Protein AF-A0A7S4W3T5-F1 (afdb_monomer)

Radius of gyration: 19.32 Å; Cα contacts (8 Å, |Δi|>4): 658; chains: 1; bounding box: 46×50×48 Å

Nearest PDB structures (foldseek):
  7nmz-assembly1_BA  TM=2.775E-01  e=8.897E-01  Homo sapiens
  7d8p-assembly1_A  TM=2.361E-01  e=5.523E-01  Homo sapiens
  7mfd-assembly1_D  TM=2.906E-01  e=1.433E+00  Homo sapiens
  2v7d-assembly1_B  TM=2.951E-01  e=2.309E+00  Bos taurus
  6fn9-assembly1_B  TM=1.969E-01  e=1.160E+00  Homo sapiens

Secondary structure (DSSP, 8-state):
----SSSSPPPPTTTS-B-TTSS-B--HHHHHHHHHHHHHHHHHHHHTT-HHHHHHHHHHHHHHHHHHHHHHSS-SSSSGGG---B-TTSTTSBSS-----S---SS--SSSSS--EEHHHHHHHHHHHHHTT-HHHHHHHHHHHHHHHEE--TTSSSTT-EE-SEE-TTSPPPGGGSS----HHHHHHHHHHHHHHHT--TTSPP-HHHHHHHHHHTTT--PPP---HHHHHHHHHHHTTBTT-TTHHHHHHHHHHHT-GGGGGSHHHHHHHHHHHHHH-TTTTS-HHHHHHHHHHHHHHHHHHHHHT---TTHHHHHHHHHHHHH-SGGGSPPTTSPPBPPP-

pLDDT: mean 93.42, std 8.45, range [41.22, 98.88]

Solvent-accessible surface area (backbone atoms only — not comparable to full-atom values): 17693 Å² total; per-residue (Å²): 132,92,80,70,93,69,56,61,79,63,51,58,82,90,78,20,17,64,18,60,81,73,70,47,19,50,40,38,58,48,49,19,49,45,31,31,41,25,43,28,51,16,56,51,27,45,77,72,69,38,52,75,60,14,49,55,26,46,51,25,28,53,47,42,50,55,47,44,39,64,35,32,16,39,47,39,48,96,47,75,46,36,37,52,36,77,30,83,76,16,85,51,41,19,42,36,46,36,38,28,45,66,49,64,32,61,69,25,64,98,64,85,78,40,20,17,26,40,42,87,32,49,44,49,34,36,43,24,25,46,66,67,72,36,32,62,52,29,43,28,33,46,67,48,30,43,76,58,36,44,31,34,35,93,75,65,56,9,42,72,1,17,40,28,62,51,26,7,40,46,50,44,54,25,82,92,40,73,64,32,44,60,50,69,65,31,53,48,46,39,51,42,49,45,44,33,52,76,64,56,52,93,90,43,81,82,52,64,67,61,47,48,26,39,49,41,22,35,50,67,60,75,86,81,83,56,60,50,20,34,58,35,6,49,50,39,46,54,35,76,39,33,60,88,32,93,47,50,72,62,46,39,74,42,35,70,65,20,68,34,81,80,36,64,83,52,45,40,30,35,28,30,18,46,34,7,35,46,45,55,26,61,76,63,44,44,56,51,69,62,51,53,52,50,50,55,55,48,54,53,48,53,53,49,46,61,71,68,66,59,87,55,88,60,51,66,45,32,54,43,35,47,52,37,41,75,49,47,33,48,58,74,34,85,53,94,86,49,64,73,41,78,80,44,111

Foldseek 3Di:
DPPDDQPDDADDPQAFAAFQVSHHAAFLQLLLLLLLLLLLQLVVCVVVVNNVSSVVSLSNSVSSVVVQLRGFVAQRDPDLQRDFDADCLAPSRGAAGKRGHRATGNWDDPDPRHIFHFLVSLLSNLLSCLSSVVLLNSLSNCVRLVVLQKDLPPVNLLAQIDGQRTGHRHSHRHPVVPGHAHAVSLLSSLQSLQSSQLSDDPPGDHCVSVNRSSLNRLAVPQYDADLQLLRLLVLLLSLLQAPPSRCLVVSLVNLCSNCDLVCLVPQLSNLSNLLSCLQCHCPSRDHVVSSVVSLVVLVVSLVVCVVVPDPDRCNSSNVSSSSSSVSPPRSSHDDPSRHRDYRHD

Organism: NCBI:txid49249

Structure (mmCIF, N/CA/C/O backbone):
data_AF-A0A7S4W3T5-F1
#
_entry.id   AF-A0A7S4W3T5-F1
#
loop_
_atom_site.group_PDB
_atom_site.id
_atom_site.type_symbol
_atom_site.label_atom_id
_atom_site.label_alt_id
_atom_site.label_comp_id
_atom_site.label_asym_id
_atom_site.label_entity_id
_atom_site.label_seq_id
_atom_site.pdbx_PDB_ins_code
_atom_site.Cartn_x
_atom_site.Cartn_y
_atom_site.Cartn_z
_atom_site.occupancy
_atom_site.B_iso_or_equiv
_atom_site.auth_seq_id
_atom_site.auth_comp_id
_atom_site.auth_asym_id
_atom_site.auth_atom_id
_atom_site.pdbx_PDB_model_num
ATOM 1 N N . LYS A 1 1 ? -8.528 17.323 16.650 1.00 41.22 1 LYS A N 1
ATOM 2 C CA . LYS A 1 1 ? -9.088 18.470 15.896 1.00 41.22 1 LYS A CA 1
ATOM 3 C C . LYS A 1 1 ? -8.232 18.660 14.654 1.00 41.22 1 LYS A C 1
ATOM 5 O O . LYS A 1 1 ? -7.019 18.614 14.796 1.00 41.22 1 LYS A O 1
ATOM 10 N N . VAL A 1 2 ? -8.845 18.782 13.475 1.00 51.72 2 VAL A N 1
ATOM 11 C CA . VAL A 1 2 ? -8.144 19.125 12.228 1.00 51.72 2 VAL A CA 1
ATOM 12 C C . VAL A 1 2 ? -7.973 20.640 12.232 1.00 51.72 2 VAL A C 1
ATOM 14 O O . VAL A 1 2 ? -8.933 21.366 11.991 1.00 51.72 2 VAL A O 1
ATOM 17 N N . GLU A 1 3 ? -6.797 21.120 12.615 1.00 49.62 3 GLU A N 1
ATOM 18 C CA . GLU A 1 3 ? -6.461 22.542 12.514 1.00 49.62 3 GLU A CA 1
ATOM 19 C C . GLU A 1 3 ? -5.820 22.734 11.131 1.00 49.62 3 GLU A C 1
ATOM 21 O O . GLU A 1 3 ? -4.672 22.361 10.911 1.00 49.62 3 GLU A O 1
ATOM 26 N N . SER A 1 4 ? -6.635 23.151 10.154 1.00 57.41 4 SER A N 1
ATOM 27 C CA . SER A 1 4 ? -6.251 23.326 8.744 1.00 57.41 4 SER A CA 1
ATOM 28 C C . SER A 1 4 ? -5.217 24.462 8.565 1.00 57.41 4 SER A C 1
ATOM 30 O O . SER A 1 4 ? -4.959 25.224 9.492 1.00 57.41 4 SER A O 1
ATOM 32 N N . VAL A 1 5 ? -4.535 24.598 7.420 1.00 51.22 5 VAL A N 1
ATOM 33 C CA . VAL A 1 5 ? -5.191 25.058 6.178 1.00 51.22 5 VAL A CA 1
ATOM 34 C C . VAL A 1 5 ? -5.116 24.140 4.953 1.00 51.22 5 VAL A C 1
ATOM 36 O O . VAL A 1 5 ? -6.005 24.268 4.129 1.00 51.22 5 VAL A O 1
ATOM 39 N N . ASP A 1 6 ? -4.222 23.148 4.875 1.00 54.25 6 ASP A N 1
ATOM 40 C CA . ASP A 1 6 ? -4.153 22.213 3.723 1.00 54.25 6 ASP A CA 1
ATOM 41 C C . ASP A 1 6 ? -3.846 20.767 4.158 1.00 54.25 6 ASP A C 1
ATOM 43 O O . ASP A 1 6 ? -2.927 20.123 3.663 1.00 54.25 6 ASP A O 1
ATOM 47 N N . PHE A 1 7 ? -4.587 20.247 5.140 1.00 65.56 7 PHE A N 1
ATOM 48 C CA . PHE A 1 7 ? -4.423 18.865 5.607 1.00 65.56 7 PHE A CA 1
ATOM 49 C C . PHE A 1 7 ? -4.546 17.895 4.419 1.00 65.56 7 PHE A C 1
ATOM 51 O O . PHE A 1 7 ? -5.569 17.947 3.726 1.00 65.56 7 PHE A O 1
ATOM 58 N N . PRO A 1 8 ? -3.551 17.030 4.139 1.00 85.62 8 PRO A N 1
ATOM 59 C CA . PRO A 1 8 ? -2.469 16.477 4.981 1.00 85.62 8 PRO A CA 1
ATOM 60 C C . PRO A 1 8 ? -1.121 17.232 5.007 1.00 85.62 8 PRO A C 1
ATOM 62 O O . PRO A 1 8 ? -0.729 17.899 4.056 1.00 85.62 8 PRO A O 1
ATOM 65 N N . LEU A 1 9 ? -0.355 17.038 6.090 1.00 86.56 9 LEU A N 1
ATOM 66 C CA . LEU A 1 9 ? 0.936 17.701 6.337 1.00 86.56 9 LEU A CA 1
ATOM 67 C C . LEU A 1 9 ? 2.157 16.895 5.839 1.00 86.56 9 LEU A C 1
ATOM 69 O O . LEU A 1 9 ? 2.085 15.667 5.764 1.00 86.56 9 LEU A O 1
ATOM 73 N N . PRO A 1 10 ? 3.301 17.560 5.570 1.00 85.12 10 PRO A N 1
ATOM 74 C CA . PRO A 1 10 ? 4.571 16.880 5.313 1.00 85.12 10 PRO A CA 1
ATOM 75 C C . PRO A 1 10 ? 5.039 16.028 6.499 1.00 85.12 10 PRO A C 1
ATOM 77 O O . PRO A 1 10 ? 4.843 16.399 7.659 1.00 85.12 10 PRO A O 1
ATOM 80 N N . MET A 1 11 ? 5.737 14.930 6.208 1.00 88.62 11 MET A N 1
ATOM 81 C CA . MET A 1 11 ? 6.407 14.122 7.230 1.00 88.62 11 MET A CA 1
ATOM 82 C C . MET A 1 11 ? 7.614 14.847 7.857 1.00 88.62 11 MET A C 1
ATOM 84 O O . MET A 1 11 ? 8.212 15.721 7.215 1.00 88.62 11 MET A O 1
ATOM 88 N N . PRO A 1 12 ? 8.035 14.450 9.075 1.00 87.50 12 PRO A N 1
ATOM 89 C CA . PRO A 1 12 ? 9.287 14.904 9.675 1.00 87.50 12 PRO A CA 1
ATOM 90 C C . PRO A 1 12 ? 10.514 14.665 8.782 1.00 87.50 12 PRO A C 1
ATOM 92 O O . PRO A 1 12 ? 10.552 13.765 7.939 1.00 87.50 12 PRO A O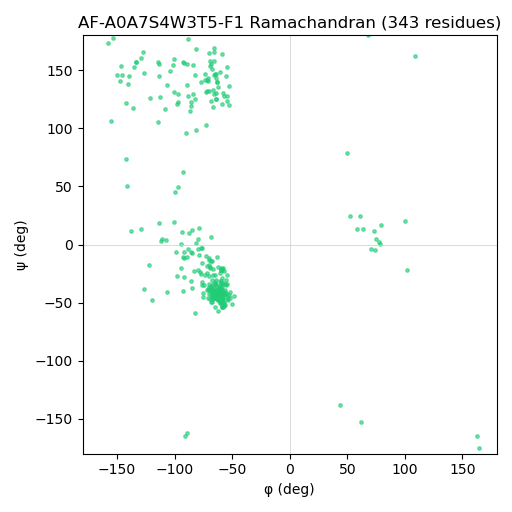 1
ATOM 95 N N . SER A 1 13 ? 11.545 15.494 8.961 1.00 84.44 13 SER A N 1
ATOM 96 C CA . SER A 1 13 ? 12.709 15.525 8.067 1.00 84.44 13 SER A CA 1
ATOM 97 C C . SER A 1 13 ? 13.653 14.332 8.167 1.00 84.44 13 SER A C 1
ATOM 99 O O . SER A 1 13 ? 14.433 14.101 7.239 1.00 84.44 13 SER A O 1
ATOM 101 N N . ASP A 1 14 ? 13.570 13.590 9.258 1.00 84.94 14 ASP A N 1
ATOM 102 C CA . ASP A 1 14 ? 14.319 12.375 9.547 1.00 84.94 14 ASP A CA 1
ATOM 103 C C . ASP A 1 14 ? 13.590 11.092 9.120 1.00 84.94 14 ASP A C 1
ATOM 105 O O . ASP A 1 14 ? 14.226 10.044 9.051 1.00 84.94 14 ASP A O 1
ATOM 109 N N . GLU A 1 15 ? 12.308 11.159 8.750 1.00 86.88 15 GLU A N 1
ATOM 110 C CA . GLU A 1 15 ? 11.523 9.966 8.399 1.00 86.88 15 GLU A CA 1
ATOM 111 C C . GLU A 1 15 ? 11.415 9.699 6.892 1.00 86.88 15 GLU A C 1
ATOM 113 O O . GLU A 1 15 ? 11.267 8.552 6.468 1.00 86.88 15 GLU A O 1
ATOM 118 N N . ALA A 1 16 ? 11.502 10.741 6.061 1.00 92.56 16 ALA A N 1
ATOM 119 C CA . ALA A 1 16 ? 11.377 10.612 4.612 1.00 92.56 16 ALA A CA 1
ATOM 120 C C . ALA A 1 16 ? 12.252 11.615 3.851 1.00 92.56 16 ALA A C 1
ATOM 122 O O . ALA A 1 16 ? 12.587 12.701 4.334 1.00 92.56 16 ALA A O 1
ATOM 123 N N . GLY A 1 17 ? 12.622 11.242 2.626 1.00 91.25 17 GLY A N 1
ATOM 124 C CA . GLY A 1 17 ? 13.372 12.089 1.705 1.00 91.25 17 GLY A CA 1
ATOM 125 C C . GLY A 1 17 ? 12.560 13.286 1.212 1.00 91.25 17 GLY A C 1
ATOM 126 O O . GLY A 1 17 ? 11.330 13.252 1.179 1.00 91.25 17 GLY A O 1
ATOM 127 N N . LEU A 1 18 ? 13.267 14.345 0.808 1.00 93.00 18 LEU A N 1
ATOM 128 C CA . LEU A 1 18 ? 12.652 15.508 0.169 1.00 93.00 18 LEU A CA 1
ATOM 129 C C . LEU A 1 18 ? 12.050 15.147 -1.191 1.00 93.00 18 LEU A C 1
ATOM 131 O O . LEU A 1 18 ? 12.589 14.323 -1.936 1.00 93.00 18 LEU A O 1
ATOM 135 N N . CYS A 1 19 ? 10.951 15.817 -1.508 1.00 93.44 19 CYS A N 1
ATOM 136 C CA . CYS A 1 19 ? 10.335 15.829 -2.827 1.00 93.44 19 CYS A CA 1
ATOM 137 C C . CYS A 1 19 ? 10.934 16.952 -3.687 1.00 93.44 19 CYS A C 1
ATOM 139 O O . CYS A 1 19 ? 11.763 17.734 -3.219 1.00 93.44 19 CYS A O 1
ATOM 141 N N . ALA A 1 20 ? 10.512 17.038 -4.952 1.00 92.31 20 ALA A N 1
ATOM 142 C CA . ALA A 1 20 ? 11.068 17.986 -5.922 1.00 92.31 20 ALA A CA 1
ATOM 143 C C . ALA A 1 20 ? 10.908 19.467 -5.535 1.00 92.31 20 ALA A C 1
ATOM 145 O O . ALA A 1 20 ? 11.695 20.307 -5.968 1.00 92.31 20 ALA A O 1
ATOM 146 N N . ASP A 1 21 ? 9.918 19.789 -4.703 1.00 90.31 21 ASP A N 1
ATOM 147 C CA . ASP A 1 21 ? 9.682 21.138 -4.187 1.00 90.31 21 ASP A CA 1
ATOM 148 C C . ASP A 1 21 ? 10.603 21.529 -3.016 1.00 90.31 21 ASP A C 1
ATOM 150 O O . ASP A 1 21 ? 10.550 22.665 -2.558 1.00 90.31 21 ASP A O 1
ATOM 154 N N . ASN A 1 22 ? 11.458 20.617 -2.534 1.00 90.06 22 ASN A N 1
ATOM 155 C CA . ASN A 1 22 ? 12.316 20.777 -1.352 1.00 90.06 22 ASN A CA 1
ATOM 156 C C . ASN A 1 22 ? 11.574 21.072 -0.034 1.00 90.06 22 ASN A C 1
ATOM 158 O O . ASN A 1 22 ? 12.214 21.409 0.965 1.00 90.06 22 ASN A O 1
ATOM 162 N N . HIS A 1 23 ? 10.253 20.894 0.001 1.00 89.69 23 HIS A N 1
ATOM 163 C CA . HIS A 1 23 ? 9.422 21.123 1.180 1.00 89.69 23 HIS A CA 1
ATOM 164 C C . HIS A 1 23 ? 8.697 19.851 1.613 1.00 89.69 23 HIS A C 1
ATOM 166 O O . HIS A 1 23 ? 8.741 19.486 2.790 1.00 89.69 23 HIS A O 1
ATOM 172 N N . GLN A 1 24 ? 8.062 19.153 0.674 1.00 92.94 24 GLN A N 1
ATOM 173 C CA . GLN A 1 24 ? 7.301 17.946 0.957 1.00 92.94 24 GLN A CA 1
ATOM 174 C C . GLN A 1 24 ? 8.218 16.762 1.256 1.00 92.94 24 GLN A C 1
ATOM 176 O O . GLN A 1 24 ? 9.310 16.607 0.698 1.00 92.94 24 GLN A O 1
ATOM 181 N N . ARG A 1 25 ? 7.737 15.892 2.143 1.00 94.44 25 ARG A N 1
ATOM 182 C CA . ARG A 1 25 ? 8.368 14.631 2.542 1.00 94.44 25 ARG A CA 1
ATOM 183 C C . ARG A 1 25 ? 7.274 13.617 2.738 1.00 94.44 25 ARG A C 1
ATOM 185 O O . ARG A 1 25 ? 6.351 13.878 3.507 1.00 94.44 25 ARG A O 1
ATOM 192 N N . ARG A 1 26 ? 7.355 12.519 2.000 1.00 96.12 26 ARG A N 1
ATOM 193 C CA . ARG A 1 26 ? 6.269 11.553 1.852 1.00 96.12 26 ARG A CA 1
ATOM 194 C C . ARG A 1 26 ? 6.827 10.147 1.886 1.00 96.12 26 ARG A C 1
ATOM 196 O O . ARG A 1 26 ? 7.931 9.916 1.392 1.00 96.12 26 ARG A O 1
ATOM 203 N N . TYR A 1 27 ? 6.058 9.234 2.457 1.00 96.88 27 TYR A N 1
ATOM 204 C CA . TYR A 1 27 ? 6.415 7.832 2.568 1.00 96.88 27 TYR A CA 1
ATOM 205 C C . TYR A 1 27 ? 5.194 7.000 2.209 1.00 96.88 27 TYR A C 1
ATOM 207 O O . TYR A 1 27 ? 4.155 7.075 2.865 1.00 96.88 27 TYR A O 1
ATOM 215 N N . LEU A 1 28 ? 5.311 6.213 1.139 1.00 98.19 28 LEU A N 1
ATOM 216 C CA . LEU A 1 28 ? 4.139 5.654 0.460 1.00 98.19 28 LEU A CA 1
ATOM 217 C C . LEU A 1 28 ? 3.277 4.775 1.384 1.00 98.19 28 LEU A C 1
ATOM 219 O O . LEU A 1 28 ? 2.057 4.767 1.262 1.00 98.19 28 LEU A O 1
ATOM 223 N N . TRP A 1 29 ? 3.892 4.097 2.358 1.00 97.62 29 TRP A N 1
ATOM 224 C CA . TRP A 1 29 ? 3.174 3.293 3.349 1.00 97.62 29 TRP A CA 1
ATOM 225 C C . TRP A 1 29 ? 2.275 4.139 4.247 1.00 97.62 29 TRP A C 1
ATOM 227 O O . TRP A 1 29 ? 1.085 3.860 4.372 1.00 97.62 29 TRP A O 1
ATOM 237 N N . THR A 1 30 ? 2.834 5.176 4.879 1.00 97.19 30 THR A N 1
ATOM 238 C CA . THR A 1 30 ? 2.059 6.050 5.770 1.00 97.19 30 THR A CA 1
ATOM 239 C C . THR A 1 30 ? 0.977 6.780 5.000 1.00 97.19 30 THR A C 1
ATOM 241 O O . THR A 1 30 ? -0.112 6.985 5.520 1.00 97.19 30 THR A O 1
ATOM 244 N N . ASP A 1 31 ? 1.252 7.119 3.745 1.00 98.31 31 ASP A N 1
ATOM 245 C CA . ASP A 1 31 ? 0.287 7.779 2.882 1.00 98.31 31 ASP A CA 1
ATOM 246 C C . ASP A 1 31 ? -0.863 6.857 2.466 1.00 98.31 31 ASP A C 1
ATOM 248 O O . ASP A 1 31 ? -2.017 7.276 2.528 1.00 98.31 31 ASP A O 1
ATOM 252 N N . ALA A 1 32 ? -0.590 5.598 2.109 1.00 98.69 32 ALA A N 1
ATOM 253 C CA . ALA A 1 32 ? -1.630 4.624 1.778 1.00 98.69 32 ALA A CA 1
ATOM 254 C C . ALA A 1 32 ? -2.593 4.405 2.953 1.00 98.69 32 ALA A C 1
ATOM 256 O O . ALA A 1 32 ? -3.810 4.530 2.803 1.00 98.69 32 ALA A O 1
ATOM 257 N N . PHE A 1 33 ? -2.051 4.152 4.147 1.00 98.44 33 PHE A N 1
ATOM 258 C CA . PHE A 1 33 ? -2.870 4.017 5.350 1.00 98.44 33 PHE A CA 1
ATOM 259 C C . PHE A 1 33 ? -3.528 5.336 5.771 1.00 98.44 33 PHE A C 1
ATOM 261 O O . PHE A 1 33 ? -4.639 5.314 6.291 1.00 98.44 33 PHE A O 1
ATOM 268 N N . GLY A 1 34 ? -2.899 6.484 5.509 1.00 97.81 34 GLY A N 1
ATOM 269 C CA . GLY A 1 34 ? -3.490 7.802 5.736 1.00 97.81 34 GLY A CA 1
ATOM 270 C C . GLY A 1 34 ? -4.740 8.038 4.886 1.00 97.81 34 GLY A C 1
ATOM 271 O O . GLY A 1 34 ? -5.767 8.453 5.420 1.00 97.81 34 GLY A O 1
ATOM 272 N N . VAL A 1 35 ? -4.687 7.702 3.590 1.00 98.62 35 VAL A N 1
ATOM 273 C CA . VAL A 1 35 ? -5.852 7.748 2.688 1.00 98.62 35 VAL A CA 1
ATOM 274 C C . VAL A 1 35 ? -6.958 6.841 3.229 1.00 98.62 35 VAL A C 1
ATOM 276 O O . VAL A 1 35 ? -8.073 7.304 3.453 1.00 98.62 35 VAL A O 1
ATOM 279 N N . LEU A 1 36 ? -6.638 5.579 3.534 1.00 98.62 36 LEU A N 1
ATOM 280 C CA . LEU A 1 36 ? -7.601 4.610 4.071 1.00 98.62 36 LEU A CA 1
ATOM 281 C C . LEU A 1 36 ? -8.233 5.074 5.393 1.00 98.62 36 LEU A C 1
ATOM 283 O O . LEU A 1 36 ? -9.437 4.902 5.602 1.00 98.62 36 LEU A O 1
ATOM 287 N N . ALA A 1 37 ? -7.450 5.693 6.277 1.00 98.19 37 ALA A N 1
ATOM 288 C CA . ALA A 1 37 ? -7.937 6.252 7.530 1.00 98.19 37 ALA A CA 1
ATOM 289 C C . ALA A 1 37 ? -8.895 7.428 7.287 1.00 98.19 37 ALA A C 1
ATOM 291 O O . ALA A 1 37 ? -9.977 7.461 7.875 1.00 98.19 37 ALA A O 1
ATOM 292 N N . PHE A 1 38 ? -8.551 8.366 6.397 1.00 97.69 38 PHE A N 1
ATOM 293 C CA . PHE A 1 38 ? -9.442 9.476 6.049 1.00 97.69 38 PHE A CA 1
ATOM 294 C C . PHE A 1 38 ? -10.735 8.995 5.402 1.00 97.69 38 PHE A C 1
ATOM 296 O O . PHE A 1 38 ? -11.802 9.447 5.811 1.00 97.69 38 PHE A O 1
ATOM 303 N N . THR A 1 39 ? -10.670 8.031 4.482 1.00 98.25 39 THR A N 1
ATOM 304 C CA . THR A 1 39 ? -11.865 7.398 3.911 1.00 98.25 39 THR A CA 1
ATOM 305 C C . THR A 1 39 ? -12.728 6.761 5.001 1.00 98.25 39 THR A C 1
ATOM 307 O O . THR A 1 39 ? -13.924 7.024 5.055 1.00 98.25 39 THR A O 1
ATOM 310 N N . SER A 1 40 ? -12.128 6.009 5.931 1.00 98.31 40 SER A N 1
ATOM 311 C CA . SER A 1 40 ? -12.861 5.363 7.034 1.00 98.31 40 SER A CA 1
ATOM 312 C C . SER A 1 40 ? -13.563 6.379 7.944 1.00 98.31 40 SER A C 1
ATOM 314 O O . SER A 1 40 ? -14.696 6.165 8.376 1.00 98.31 40 SER A O 1
ATOM 316 N N . ILE A 1 41 ? -12.898 7.498 8.249 1.00 97.81 41 ILE A N 1
ATOM 317 C CA . ILE A 1 41 ? -13.481 8.573 9.061 1.00 97.81 41 ILE A CA 1
ATOM 318 C C . ILE A 1 41 ? -14.612 9.271 8.300 1.00 97.81 41 ILE A C 1
ATOM 320 O O . ILE A 1 41 ? -15.655 9.549 8.893 1.00 97.81 41 ILE A O 1
ATOM 324 N N . ALA A 1 42 ? -14.420 9.538 7.005 1.00 97.75 42 ALA A N 1
ATOM 325 C CA . ALA A 1 42 ? -15.440 10.148 6.163 1.00 97.75 42 ALA A CA 1
ATOM 326 C C . ALA A 1 42 ? -16.713 9.294 6.145 1.00 97.75 42 ALA A C 1
ATOM 328 O O . ALA A 1 42 ? -17.771 9.783 6.532 1.00 97.75 42 ALA A O 1
ATOM 329 N N . GLU A 1 43 ? -16.592 8.005 5.813 1.00 97.19 43 GLU A N 1
ATOM 330 C CA . GLU A 1 43 ? -17.709 7.050 5.780 1.00 97.19 43 GLU A CA 1
ATOM 331 C C . GLU A 1 43 ? -18.447 6.978 7.123 1.00 97.19 43 GLU A C 1
ATOM 333 O O . GLU A 1 43 ? -19.678 6.993 7.170 1.00 97.19 43 GLU A O 1
ATOM 338 N N . ARG A 1 44 ? -17.708 6.956 8.240 1.00 97.44 44 ARG A N 1
ATOM 339 C CA . ARG A 1 44 ? -18.314 6.983 9.575 1.00 97.44 44 ARG A CA 1
ATOM 340 C C . ARG A 1 44 ? -19.124 8.259 9.804 1.00 97.44 44 ARG A C 1
ATOM 342 O O . ARG A 1 44 ? -20.236 8.190 10.322 1.00 97.44 44 ARG A O 1
ATOM 349 N N . TYR A 1 45 ? -18.591 9.425 9.439 1.00 97.69 45 TYR A N 1
ATOM 350 C CA . TYR A 1 45 ? -19.326 10.677 9.601 1.00 97.69 45 TYR A CA 1
ATOM 351 C C . TYR A 1 45 ? -20.582 10.738 8.736 1.00 97.69 45 TYR A C 1
ATOM 353 O O . TYR A 1 45 ? -21.589 11.279 9.189 1.00 97.69 45 TYR A O 1
ATOM 361 N N . GLU A 1 46 ? -20.570 10.151 7.543 1.00 97.00 46 GLU A N 1
ATOM 362 C CA . GLU A 1 46 ? -21.777 10.043 6.720 1.00 97.00 46 GLU A CA 1
ATOM 363 C C . GLU A 1 46 ? -22.847 9.171 7.353 1.00 97.00 46 GLU A C 1
ATOM 365 O O . GLU A 1 46 ? -24.011 9.566 7.385 1.00 97.00 46 GLU A O 1
ATOM 370 N N . GLN A 1 47 ? -22.456 8.021 7.907 1.00 96.62 47 GLN A N 1
ATOM 371 C CA . GLN A 1 47 ? -23.368 7.140 8.640 1.00 96.62 47 GLN A CA 1
ATOM 372 C C . GLN A 1 47 ? -23.992 7.851 9.851 1.00 96.62 47 GLN A C 1
ATOM 374 O O . GLN A 1 47 ? -25.149 7.612 10.185 1.00 96.62 47 GLN A O 1
ATOM 379 N N . GLU A 1 48 ? -23.249 8.762 10.485 1.00 97.50 48 GLU A N 1
ATOM 380 C CA . GLU A 1 48 ? -23.729 9.620 11.576 1.00 97.50 48 GLU A CA 1
ATOM 381 C C . GLU A 1 48 ? -24.518 10.861 11.089 1.00 97.50 48 GLU A C 1
ATOM 383 O O . GLU A 1 48 ? -24.924 11.688 11.908 1.00 97.50 48 GLU A O 1
ATOM 388 N N . GLY A 1 49 ? -24.722 11.038 9.777 1.00 97.75 49 GLY 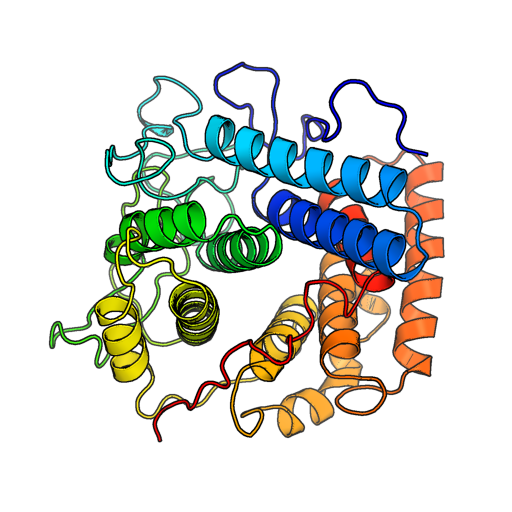A N 1
ATOM 389 C CA . GLY A 1 49 ? -25.420 12.188 9.183 1.00 97.75 49 GLY A CA 1
ATOM 390 C C . GLY A 1 49 ? -24.625 13.503 9.195 1.00 97.75 49 GLY A C 1
ATOM 391 O O . GLY A 1 49 ? -25.177 14.570 8.925 1.00 97.75 49 GLY A O 1
ATOM 392 N N . LYS A 1 50 ? -23.324 13.462 9.497 1.00 97.75 50 LYS A N 1
ATOM 393 C CA . LYS A 1 50 ? -22.425 14.626 9.600 1.00 97.75 50 LYS A CA 1
ATOM 394 C C . LYS A 1 50 ? -21.712 14.896 8.273 1.00 97.75 50 LYS A C 1
ATOM 396 O O . LYS A 1 50 ? -20.486 14.860 8.189 1.00 97.75 50 LYS A O 1
ATOM 401 N N . ILE A 1 51 ? -22.491 15.210 7.239 1.00 96.81 51 ILE A N 1
ATOM 402 C CA . ILE A 1 51 ? -22.015 15.338 5.849 1.00 96.81 51 ILE A CA 1
ATOM 403 C C . ILE A 1 51 ? -20.865 16.347 5.694 1.00 96.81 51 ILE A C 1
ATOM 405 O O . ILE A 1 51 ? -19.871 16.052 5.040 1.00 96.81 51 ILE A O 1
ATOM 409 N N . ASN A 1 52 ? -20.941 17.505 6.358 1.00 95.00 52 ASN A N 1
ATOM 410 C CA . ASN A 1 52 ? -19.876 18.514 6.284 1.00 95.00 52 ASN A CA 1
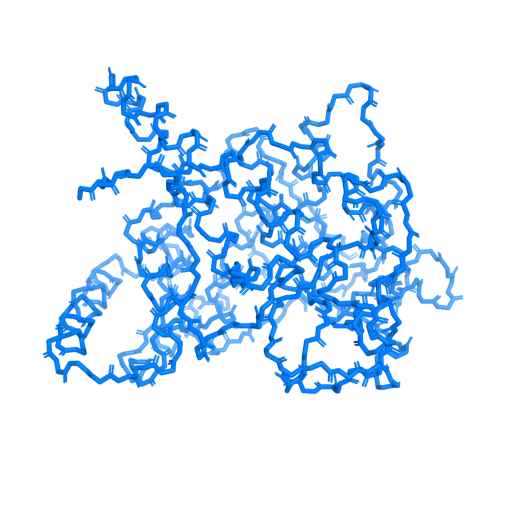ATOM 411 C C . ASN A 1 52 ? -18.549 18.031 6.888 1.00 95.00 52 ASN A C 1
ATOM 413 O O . ASN A 1 52 ? -17.487 18.447 6.435 1.00 95.00 52 ASN A O 1
ATOM 417 N N . GLU A 1 53 ? -18.589 17.185 7.922 1.00 94.69 53 GLU A N 1
ATOM 418 C CA . GLU A 1 53 ? -17.366 16.599 8.478 1.00 94.69 53 GLU A CA 1
ATOM 419 C C . GLU A 1 53 ? -16.837 15.504 7.558 1.00 94.69 53 GLU A C 1
ATOM 421 O O . GLU A 1 53 ? -15.641 15.482 7.285 1.00 94.69 53 GLU A O 1
ATOM 426 N N . ALA A 1 54 ? -17.715 14.655 7.016 1.00 96.31 54 ALA A N 1
ATOM 427 C CA . ALA A 1 54 ? -17.321 13.645 6.040 1.00 96.31 54 ALA A CA 1
ATOM 428 C C . ALA A 1 54 ? -16.584 14.257 4.840 1.00 96.31 54 ALA A C 1
ATOM 430 O O . ALA A 1 54 ? -15.511 13.782 4.464 1.00 96.31 54 ALA A O 1
ATOM 431 N N . GLU A 1 55 ? -17.103 15.364 4.305 1.00 95.50 55 GLU A N 1
ATOM 432 C CA . GLU A 1 55 ? -16.507 16.039 3.155 1.00 95.50 55 GLU A CA 1
ATOM 433 C C . GLU A 1 55 ? -15.109 16.597 3.446 1.00 95.50 55 GLU A C 1
ATOM 435 O O . GLU A 1 55 ? -14.217 16.501 2.608 1.00 95.50 55 GLU A O 1
ATOM 440 N N . LYS A 1 56 ? -14.846 17.086 4.666 1.00 95.06 56 LYS A N 1
ATOM 441 C CA . LYS A 1 56 ? -13.488 17.514 5.055 1.00 95.06 56 LYS A CA 1
ATOM 442 C C . LYS A 1 56 ? -12.479 16.371 4.957 1.00 95.06 56 LYS A C 1
ATOM 444 O O . LYS A 1 56 ? -11.351 16.587 4.517 1.00 95.06 56 LYS A O 1
ATOM 449 N N . TYR A 1 57 ? -12.865 15.163 5.367 1.00 95.50 57 TYR A N 1
ATOM 450 C CA . TYR A 1 57 ? -11.986 13.995 5.302 1.00 95.50 57 TYR A CA 1
ATOM 451 C C . TYR A 1 57 ? -11.863 13.437 3.882 1.00 95.50 57 TYR A C 1
ATOM 453 O O . TYR A 1 57 ? -10.775 13.000 3.506 1.00 95.50 57 TYR A O 1
ATOM 461 N N . ARG A 1 58 ? -12.913 13.528 3.056 1.00 96.56 58 ARG A N 1
ATOM 462 C CA . ARG A 1 58 ? -12.799 13.254 1.616 1.00 96.56 58 ARG A CA 1
ATOM 463 C C . ARG A 1 58 ? -11.829 14.200 0.930 1.00 96.56 58 ARG A C 1
ATOM 465 O O . ARG A 1 58 ? -10.938 13.739 0.222 1.00 96.56 58 ARG A O 1
ATOM 472 N N . GLN A 1 59 ? -11.949 15.498 1.195 1.00 95.81 59 GLN A N 1
ATOM 473 C CA . GLN A 1 59 ? -11.034 16.490 0.650 1.00 95.81 59 GLN A CA 1
ATOM 474 C C . GLN A 1 59 ? -9.599 16.228 1.118 1.00 95.81 59 GLN A C 1
ATOM 476 O O . GLN A 1 59 ? -8.686 16.251 0.301 1.00 95.81 59 GLN A O 1
ATOM 481 N N . ALA A 1 60 ? -9.389 15.900 2.398 1.00 96.00 60 ALA A N 1
ATOM 482 C CA . ALA A 1 60 ? -8.068 15.518 2.897 1.00 96.00 60 ALA A CA 1
ATOM 483 C C . ALA A 1 60 ? -7.510 14.274 2.183 1.00 96.00 60 ALA A C 1
ATOM 485 O O . ALA A 1 60 ? -6.339 14.254 1.810 1.00 96.00 60 ALA A O 1
ATOM 486 N N . SER A 1 61 ? -8.344 13.255 1.948 1.00 97.12 61 SER A N 1
ATOM 487 C CA . SER A 1 61 ? -7.984 12.063 1.172 1.00 97.12 61 SER A CA 1
ATOM 488 C C . SER A 1 61 ? -7.575 12.422 -0.261 1.00 97.12 61 SER A C 1
ATOM 490 O O . SER A 1 61 ? -6.507 12.013 -0.715 1.00 97.12 61 SER A O 1
ATOM 492 N N . ALA A 1 62 ? -8.371 13.235 -0.959 1.00 97.19 62 ALA A N 1
ATOM 493 C CA . ALA A 1 62 ? -8.070 13.685 -2.318 1.00 97.19 62 ALA A CA 1
ATOM 494 C C . ALA A 1 62 ? -6.767 14.501 -2.380 1.00 97.19 62 ALA A C 1
ATOM 496 O O . ALA A 1 62 ? -5.892 14.208 -3.195 1.00 97.19 62 ALA A O 1
ATOM 497 N N . THR A 1 63 ? -6.581 15.452 -1.459 1.00 96.62 63 THR A N 1
ATOM 498 C CA . THR A 1 63 ? -5.348 16.244 -1.352 1.00 96.62 63 THR A CA 1
ATOM 499 C C . THR A 1 63 ? -4.134 15.353 -1.059 1.00 96.62 63 THR A C 1
ATOM 501 O O . THR A 1 63 ? -3.055 15.568 -1.620 1.00 96.62 63 THR A O 1
ATOM 504 N N . LEU A 1 64 ? -4.285 14.322 -0.215 1.00 97.50 64 LEU A N 1
ATOM 505 C CA . LEU A 1 64 ? -3.224 13.355 0.086 1.00 97.50 64 LEU A CA 1
ATOM 506 C C . LEU A 1 64 ? -2.798 12.583 -1.158 1.00 97.50 64 LEU A C 1
ATOM 508 O O . LEU A 1 64 ? -1.591 12.482 -1.387 1.00 97.50 64 LEU A O 1
ATOM 512 N N . VAL A 1 65 ? -3.761 12.108 -1.954 1.00 98.50 65 VAL A N 1
ATOM 513 C CA . VAL A 1 65 ? -3.530 11.425 -3.236 1.00 98.50 65 VAL A CA 1
ATOM 514 C C . VAL A 1 65 ? -2.768 12.314 -4.205 1.00 98.50 65 VAL A C 1
ATOM 516 O O . VAL A 1 65 ? -1.687 11.932 -4.656 1.00 98.50 65 VAL A O 1
ATOM 519 N N . ASP A 1 66 ? -3.264 13.522 -4.457 1.00 97.19 66 ASP A N 1
ATOM 520 C CA . ASP A 1 66 ? -2.636 14.436 -5.412 1.00 97.19 66 ASP A CA 1
ATOM 521 C C . ASP A 1 66 ? -1.215 14.809 -4.978 1.00 97.19 66 ASP A C 1
ATOM 523 O O . ASP A 1 66 ? -0.302 14.934 -5.799 1.00 97.19 66 ASP A O 1
ATOM 527 N N . THR A 1 67 ? -1.001 14.953 -3.671 1.00 96.69 67 THR A N 1
ATOM 528 C CA . THR A 1 67 ? 0.324 15.251 -3.132 1.00 96.69 67 THR A CA 1
ATOM 529 C C . THR A 1 67 ? 1.257 14.043 -3.232 1.00 96.69 67 THR A C 1
ATOM 531 O O . THR A 1 67 ? 2.409 14.238 -3.613 1.00 96.69 67 THR A O 1
ATOM 534 N N . VAL A 1 68 ? 0.798 12.802 -2.988 1.00 98.19 68 VAL A N 1
ATOM 535 C CA . VAL A 1 68 ? 1.606 11.590 -3.258 1.00 98.19 68 VAL A CA 1
ATOM 536 C C . VAL A 1 68 ? 2.014 11.545 -4.720 1.00 98.19 68 VAL A C 1
ATOM 538 O O . VAL A 1 68 ? 3.189 11.349 -5.011 1.00 98.19 68 VAL A O 1
ATOM 541 N N . HIS A 1 69 ? 1.073 11.728 -5.644 1.00 98.19 69 HIS A N 1
ATOM 542 C CA . HIS A 1 69 ? 1.344 11.631 -7.078 1.00 98.19 69 HIS A CA 1
ATOM 543 C C . HIS A 1 69 ? 2.376 12.667 -7.525 1.00 98.19 69 HIS A C 1
ATOM 545 O O . HIS A 1 69 ? 3.347 12.314 -8.193 1.00 98.19 69 HIS A O 1
ATOM 551 N N . LYS A 1 70 ? 2.240 13.919 -7.070 1.00 96.44 70 LYS A N 1
ATOM 552 C CA . LYS A 1 70 ? 3.229 14.979 -7.323 1.00 96.44 70 LYS A CA 1
ATOM 553 C C . LYS A 1 70 ? 4.590 14.669 -6.702 1.00 96.44 70 LYS A C 1
ATOM 555 O O . LYS A 1 70 ? 5.614 14.942 -7.317 1.00 96.44 70 LYS A O 1
ATOM 560 N N . CYS A 1 71 ? 4.612 14.119 -5.491 1.00 96.62 71 CYS A N 1
ATOM 561 C CA . CYS A 1 71 ? 5.831 13.911 -4.715 1.00 96.62 71 CYS A CA 1
ATOM 562 C C . CYS A 1 71 ? 6.581 12.637 -5.103 1.00 96.62 71 CYS A C 1
ATOM 564 O O . CYS A 1 71 ? 7.756 12.681 -5.456 1.00 96.62 71 CYS A O 1
ATOM 566 N N . LEU A 1 72 ? 5.914 11.493 -4.982 1.00 98.31 72 LEU A N 1
ATOM 567 C CA . LEU A 1 72 ? 6.474 10.150 -5.111 1.00 98.31 72 LEU A CA 1
ATO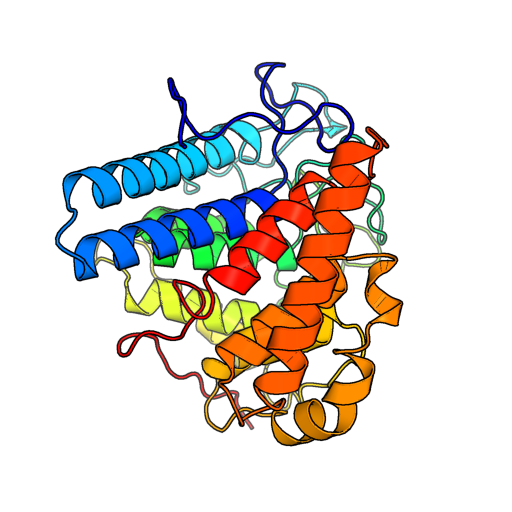M 568 C C . LEU A 1 72 ? 6.322 9.577 -6.520 1.00 98.31 72 LEU A C 1
ATOM 570 O O . LEU A 1 72 ? 7.088 8.689 -6.886 1.00 98.31 72 LEU A O 1
ATOM 574 N N . GLY A 1 73 ? 5.390 10.104 -7.314 1.00 97.81 73 GLY A N 1
ATOM 575 C CA . GLY A 1 73 ? 5.232 9.760 -8.728 1.00 97.81 73 GLY A CA 1
ATOM 576 C C . GLY A 1 73 ? 6.072 10.597 -9.680 1.00 97.81 73 GLY A C 1
ATOM 577 O O . GLY A 1 73 ? 5.868 10.507 -10.885 1.00 97.81 73 GLY A O 1
ATOM 578 N N . SER A 1 74 ? 6.997 11.407 -9.158 1.00 96.06 74 SER A N 1
ATOM 579 C CA . SER A 1 74 ? 7.935 12.199 -9.948 1.00 96.06 74 SER A CA 1
ATOM 580 C C . SER A 1 74 ? 9.376 12.089 -9.415 1.00 96.06 74 SER A C 1
ATOM 582 O O . SER A 1 74 ? 9.596 11.764 -8.231 1.00 96.06 74 SER A O 1
ATOM 584 N N . PRO A 1 75 ? 10.386 12.355 -10.270 1.00 96.69 75 PRO A N 1
ATOM 585 C CA . PRO A 1 75 ? 11.772 12.473 -9.839 1.00 96.69 75 PRO A CA 1
ATOM 586 C C . PRO A 1 75 ? 11.912 13.550 -8.763 1.00 96.69 75 PRO A C 1
ATOM 588 O O . PRO A 1 75 ? 11.517 14.698 -8.959 1.00 96.69 75 PRO A O 1
ATOM 591 N N . ARG A 1 76 ? 12.534 13.213 -7.627 1.00 94.50 76 ARG A N 1
ATOM 592 C CA . ARG A 1 76 ? 12.774 14.199 -6.553 1.00 94.50 76 ARG A CA 1
ATOM 593 C C . ARG A 1 76 ? 13.808 15.262 -6.928 1.00 94.50 76 ARG A C 1
ATOM 595 O O . ARG A 1 76 ? 13.901 16.290 -6.271 1.00 94.50 76 ARG A O 1
ATOM 602 N N . SER A 1 77 ? 14.650 14.993 -7.921 1.00 95.12 77 SER A N 1
ATOM 603 C CA . SER A 1 77 ? 15.674 15.917 -8.397 1.00 95.12 77 SER A CA 1
ATOM 604 C C . SER A 1 77 ? 16.083 15.555 -9.826 1.00 95.12 77 SER A C 1
ATOM 606 O O . SER A 1 77 ? 15.679 14.524 -10.355 1.00 95.12 77 SER A O 1
ATOM 608 N N . ARG A 1 78 ? 16.921 16.388 -10.456 1.00 94.31 78 ARG A N 1
ATOM 609 C CA . ARG A 1 78 ? 17.498 16.107 -11.786 1.00 94.31 78 ARG A CA 1
ATOM 610 C C . ARG A 1 78 ? 18.696 15.148 -11.745 1.00 94.31 78 ARG A C 1
ATOM 612 O O . ARG A 1 78 ? 19.362 14.966 -12.761 1.00 94.31 78 ARG A O 1
ATOM 619 N N . LYS A 1 79 ? 19.042 14.600 -10.576 1.00 95.62 79 LYS A N 1
ATOM 620 C CA . LYS A 1 79 ? 20.164 13.665 -10.442 1.00 95.62 79 LYS A CA 1
ATOM 621 C C . LYS A 1 79 ? 19.779 12.314 -11.034 1.00 95.62 79 LYS A C 1
ATOM 623 O O . LYS A 1 79 ? 18.684 11.823 -10.802 1.00 95.62 79 LYS A O 1
ATOM 628 N N . ASP A 1 80 ? 20.732 11.673 -11.701 1.00 95.06 80 ASP A N 1
ATOM 629 C CA . ASP A 1 80 ? 20.560 10.341 -12.299 1.00 95.06 80 ASP A CA 1
ATOM 630 C C . ASP A 1 80 ? 20.115 9.276 -11.276 1.00 95.06 80 ASP A C 1
ATOM 632 O O . ASP A 1 80 ? 19.309 8.411 -11.590 1.00 95.06 80 ASP A O 1
ATOM 636 N N . VAL A 1 81 ? 20.559 9.377 -10.016 1.00 95.81 81 VAL A N 1
ATOM 637 C CA . VAL A 1 81 ? 20.140 8.460 -8.934 1.00 95.81 81 VAL A CA 1
ATOM 638 C C . VAL A 1 81 ? 18.667 8.586 -8.534 1.00 95.81 81 VAL A C 1
ATOM 640 O O . VAL A 1 81 ? 18.170 7.711 -7.834 1.00 95.81 81 VAL A O 1
ATOM 643 N N . ASP A 1 82 ? 17.996 9.659 -8.956 1.00 96.56 82 ASP A N 1
ATOM 644 C CA . ASP A 1 82 ? 16.590 9.960 -8.674 1.00 96.56 82 ASP A CA 1
ATOM 645 C C . ASP A 1 82 ? 15.710 9.876 -9.934 1.00 96.56 82 ASP A C 1
ATOM 647 O O . ASP A 1 82 ? 14.517 10.186 -9.871 1.00 96.56 82 ASP A O 1
ATOM 651 N N . ALA A 1 83 ? 16.289 9.496 -11.078 1.00 97.06 83 ALA A N 1
ATOM 652 C CA . ALA A 1 83 ? 15.595 9.451 -12.355 1.00 97.06 83 ALA A CA 1
ATOM 653 C C . ALA A 1 83 ? 14.494 8.384 -12.342 1.00 97.06 83 ALA A C 1
ATOM 655 O O . ALA A 1 83 ? 14.736 7.230 -11.993 1.00 97.06 83 ALA A O 1
ATOM 656 N N . MET A 1 84 ? 13.289 8.773 -12.756 1.00 98.19 84 MET A N 1
ATOM 657 C CA . MET A 1 84 ? 12.176 7.858 -12.990 1.00 98.19 84 MET A CA 1
ATOM 658 C C . MET A 1 84 ? 11.988 7.655 -14.487 1.00 98.19 84 MET A C 1
ATOM 660 O O . MET A 1 84 ? 12.238 8.558 -15.286 1.00 98.19 84 MET A O 1
ATOM 664 N N . LYS A 1 85 ? 11.522 6.467 -14.863 1.00 98.06 85 LYS A N 1
ATOM 665 C CA . LYS A 1 85 ? 11.168 6.167 -16.247 1.00 98.06 85 LYS A CA 1
ATOM 666 C C . LYS A 1 85 ? 9.865 6.876 -16.615 1.00 98.06 85 LYS A C 1
ATOM 668 O O . LYS A 1 85 ? 8.899 6.777 -15.867 1.00 98.06 85 LYS A O 1
ATOM 673 N N . GLU A 1 86 ? 9.841 7.574 -17.745 1.00 98.00 86 GLU A N 1
ATOM 674 C CA . GLU A 1 86 ? 8.639 8.249 -18.247 1.00 98.00 86 GLU A CA 1
ATOM 675 C C . GLU A 1 86 ? 7.599 7.244 -18.760 1.00 98.00 86 GLU A C 1
ATOM 677 O O . GLU A 1 86 ? 7.941 6.226 -19.370 1.00 98.00 86 GLU A O 1
ATOM 682 N N . ASP A 1 87 ? 6.328 7.554 -18.521 1.00 97.69 87 ASP A N 1
ATOM 683 C CA . ASP A 1 87 ? 5.170 6.852 -19.069 1.00 97.69 87 ASP A CA 1
ATOM 684 C C . ASP A 1 87 ? 3.970 7.805 -19.097 1.00 97.69 87 ASP A C 1
ATOM 686 O O . ASP A 1 87 ? 3.378 8.116 -18.064 1.00 97.69 87 ASP A O 1
ATOM 690 N N . SER A 1 88 ? 3.602 8.278 -20.288 1.00 93.88 88 SER A N 1
ATOM 691 C CA . SER A 1 88 ? 2.505 9.234 -20.466 1.00 93.88 88 SER A CA 1
ATOM 692 C C . SER A 1 88 ? 1.119 8.643 -20.199 1.00 93.88 88 SER A C 1
ATOM 694 O O . SER A 1 88 ? 0.158 9.402 -20.078 1.00 93.88 88 SER A O 1
ATOM 696 N N . ALA A 1 89 ? 0.991 7.315 -20.104 1.00 90.75 89 ALA A N 1
ATOM 697 C CA . ALA A 1 89 ? -0.261 6.671 -19.718 1.00 90.75 89 ALA A CA 1
ATOM 698 C C . ALA A 1 89 ? -0.492 6.701 -18.196 1.00 90.75 89 ALA A C 1
ATOM 700 O O . ALA A 1 89 ? -1.642 6.590 -17.757 1.00 90.75 89 ALA A O 1
ATOM 701 N N . SER A 1 90 ? 0.578 6.864 -17.406 1.00 95.75 90 SER A N 1
ATOM 702 C CA . SER A 1 90 ? 0.526 7.026 -15.950 1.00 95.75 90 SER A CA 1
ATOM 703 C C . SER A 1 90 ? -0.025 8.407 -15.570 1.00 95.75 90 SER A C 1
ATOM 705 O O . SER A 1 90 ? 0.355 9.399 -16.198 1.00 95.75 90 SER A O 1
ATOM 707 N N . PRO A 1 91 ? -0.848 8.530 -14.508 1.00 96.38 91 PRO A N 1
ATOM 708 C CA . PRO A 1 91 ? -1.389 9.820 -14.071 1.00 96.38 91 PRO A CA 1
ATOM 709 C C . PRO A 1 91 ? -0.299 10.810 -13.636 1.00 96.38 91 PRO A C 1
ATOM 711 O O . PRO A 1 91 ? -0.536 12.015 -13.596 1.00 96.38 91 PRO A O 1
ATOM 714 N N . THR A 1 92 ? 0.906 10.324 -13.325 1.00 97.06 92 THR A N 1
ATOM 715 C CA . THR A 1 92 ? 2.032 11.164 -12.893 1.00 97.06 92 THR A CA 1
ATOM 716 C C . THR A 1 92 ? 3.020 11.474 -14.020 1.00 97.06 92 THR A C 1
ATOM 718 O O . THR A 1 92 ? 3.942 12.262 -13.819 1.00 97.06 92 THR A O 1
ATOM 721 N N . GLY A 1 93 ? 2.848 10.862 -15.199 1.00 98.12 93 GLY A N 1
ATOM 722 C CA . GLY A 1 93 ? 3.796 10.922 -16.315 1.00 98.12 93 GLY A CA 1
ATOM 723 C C . GLY A 1 93 ? 5.025 10.015 -16.161 1.00 98.12 93 GLY A C 1
ATOM 724 O O . GLY A 1 93 ? 5.893 10.016 -17.035 1.00 98.12 93 GLY A O 1
ATOM 725 N N . TYR A 1 94 ? 5.112 9.235 -15.078 1.00 98.56 94 TYR A N 1
ATOM 726 C CA . TYR A 1 94 ? 6.219 8.316 -14.806 1.00 98.56 94 TYR A CA 1
ATOM 727 C C . TYR A 1 94 ? 5.724 6.939 -14.365 1.00 98.56 94 TYR A C 1
ATOM 729 O O . TYR A 1 94 ? 4.625 6.789 -13.830 1.00 98.56 94 TYR A O 1
ATOM 737 N N . VAL A 1 95 ? 6.575 5.932 -14.548 1.00 98.50 95 VAL A N 1
ATOM 738 C CA . VAL A 1 95 ? 6.317 4.557 -14.126 1.00 98.50 95 VAL A CA 1
ATOM 739 C C . VAL A 1 95 ? 6.277 4.449 -12.606 1.00 98.50 95 VAL A C 1
ATOM 741 O O . VAL A 1 95 ? 7.294 4.648 -11.936 1.00 98.50 95 VAL A O 1
ATOM 744 N N . GLY A 1 96 ? 5.121 4.032 -12.085 1.00 97.12 96 GLY A N 1
ATOM 745 C CA . GLY A 1 96 ? 4.923 3.676 -10.680 1.00 97.12 96 GLY A CA 1
ATOM 746 C C . GLY A 1 96 ? 5.170 4.820 -9.693 1.00 97.12 96 GLY A C 1
ATOM 747 O O . GLY A 1 96 ? 4.969 5.992 -10.002 1.00 97.12 96 GLY A O 1
ATOM 748 N N . LEU A 1 97 ? 5.559 4.467 -8.466 1.00 98.56 97 LEU A N 1
ATOM 749 C CA . LEU A 1 97 ? 5.760 5.407 -7.361 1.00 98.56 97 LEU A CA 1
ATOM 750 C C . LEU A 1 97 ? 6.997 5.013 -6.555 1.00 98.56 97 LEU A C 1
ATOM 752 O O . LEU A 1 97 ? 7.203 3.840 -6.234 1.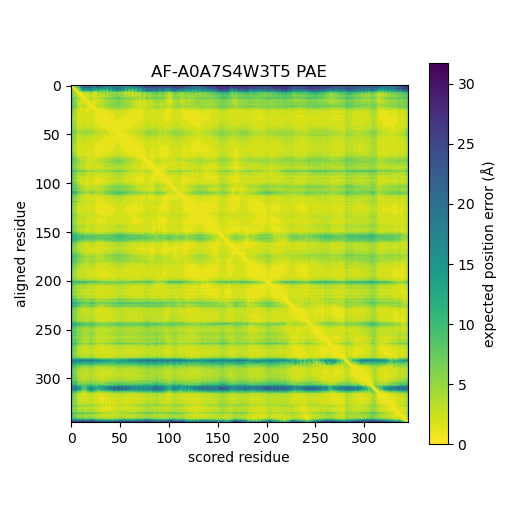00 98.56 97 LEU A O 1
ATOM 756 N N . ARG A 1 98 ? 7.797 6.007 -6.171 1.00 98.25 98 ARG A N 1
ATOM 757 C CA . ARG A 1 98 ? 8.870 5.839 -5.185 1.00 98.25 98 ARG A CA 1
ATOM 758 C C . ARG A 1 98 ? 8.279 5.607 -3.793 1.00 98.25 98 ARG A C 1
ATOM 760 O O . ARG A 1 98 ? 7.203 6.114 -3.491 1.00 98.25 98 ARG A O 1
ATOM 767 N N . ILE A 1 99 ? 9.004 4.926 -2.906 1.00 97.25 99 ILE A N 1
ATOM 768 C CA . ILE A 1 99 ? 8.557 4.772 -1.512 1.00 97.25 99 ILE A CA 1
ATOM 769 C C . ILE A 1 99 ? 8.913 5.960 -0.625 1.00 97.25 99 ILE A C 1
ATOM 771 O O . ILE A 1 99 ? 8.247 6.152 0.383 1.00 97.25 99 ILE A O 1
ATOM 775 N N . GLY A 1 100 ? 9.920 6.761 -0.987 1.00 96.25 100 GLY A N 1
ATOM 776 C CA . GLY A 1 100 ? 10.230 8.026 -0.318 1.00 96.25 100 GLY A CA 1
ATOM 777 C C . GLY A 1 100 ? 11.383 7.987 0.688 1.00 96.25 100 GLY A C 1
ATOM 778 O O . GLY A 1 100 ? 11.493 8.885 1.519 1.00 96.25 100 GLY A O 1
ATOM 779 N N . LYS A 1 101 ? 12.290 7.000 0.628 1.00 94.88 101 LYS A N 1
ATOM 780 C CA . LYS A 1 101 ? 13.452 6.961 1.545 1.00 94.88 101 LYS A CA 1
ATOM 781 C C . LYS A 1 101 ? 14.448 8.088 1.294 1.00 94.88 101 LYS A C 1
ATOM 783 O O . LYS A 1 101 ? 14.604 8.552 0.169 1.00 94.88 101 LYS A O 1
ATOM 788 N N . VAL A 1 102 ? 15.158 8.527 2.333 1.00 93.56 102 VAL A N 1
ATOM 789 C CA . VAL A 1 102 ? 16.142 9.620 2.219 1.00 93.56 102 VAL A CA 1
ATOM 790 C C . VAL A 1 102 ? 17.256 9.257 1.235 1.00 93.56 102 VAL A C 1
ATOM 792 O O . VAL A 1 102 ? 17.519 10.010 0.299 1.00 93.56 102 VAL A O 1
ATOM 795 N N . SER A 1 103 ? 17.856 8.082 1.404 1.00 94.25 103 SER A N 1
ATOM 796 C CA . SER A 1 103 ? 18.970 7.610 0.582 1.00 94.25 103 SER A CA 1
ATOM 797 C C . SER A 1 103 ? 18.475 7.001 -0.728 1.00 94.25 103 SER A C 1
ATOM 799 O O . SER A 1 103 ? 17.702 6.048 -0.700 1.00 94.25 103 SER A O 1
ATOM 801 N N . SER A 1 104 ? 18.959 7.487 -1.871 1.00 94.44 104 SER A N 1
ATOM 802 C CA . SER A 1 104 ? 18.719 6.891 -3.192 1.00 94.44 104 SER A CA 1
ATOM 803 C C . SER A 1 104 ? 20.009 6.333 -3.796 1.00 94.44 104 SER A C 1
ATOM 805 O O . SER A 1 104 ? 21.122 6.733 -3.445 1.00 94.44 104 SER A O 1
ATOM 807 N N . LYS A 1 105 ? 19.858 5.362 -4.696 1.00 95.88 105 LYS A N 1
ATOM 808 C CA . LYS A 1 105 ? 20.943 4.777 -5.485 1.00 95.88 105 LYS A CA 1
ATOM 809 C C . LYS A 1 105 ? 20.369 4.384 -6.839 1.00 95.88 105 LYS A C 1
ATOM 811 O O . LYS A 1 105 ? 19.263 3.855 -6.881 1.00 95.88 105 LYS A O 1
ATOM 816 N N . LYS A 1 106 ? 21.134 4.601 -7.917 1.00 94.38 106 LYS A N 1
ATOM 817 C CA . LYS A 1 106 ? 20.705 4.281 -9.291 1.00 94.38 106 LYS A CA 1
ATOM 818 C C . LYS A 1 106 ? 20.168 2.854 -9.404 1.00 94.38 106 LYS A C 1
ATOM 820 O O . LYS A 1 106 ? 19.067 2.640 -9.882 1.00 94.38 106 LYS A O 1
ATOM 825 N N . VAL A 1 107 ? 20.949 1.897 -8.906 1.00 96.38 107 VAL A N 1
ATOM 826 C CA . VAL A 1 107 ? 20.509 0.516 -8.712 1.00 96.38 107 VAL A CA 1
ATOM 827 C C . VAL A 1 107 ? 20.359 0.291 -7.220 1.00 96.38 107 VAL A C 1
ATOM 829 O O . VAL A 1 107 ? 21.336 0.397 -6.470 1.00 96.38 107 VAL A O 1
ATOM 832 N N . THR A 1 108 ? 19.132 0.019 -6.800 1.00 95.94 108 THR A N 1
ATOM 833 C CA . THR A 1 108 ? 18.798 -0.189 -5.392 1.00 95.94 108 THR A CA 1
ATOM 834 C C . THR A 1 108 ? 19.383 -1.505 -4.857 1.00 95.94 108 THR A C 1
ATOM 836 O O . THR A 1 108 ? 19.845 -2.366 -5.607 1.00 95.94 108 THR A O 1
ATOM 839 N N . ASP A 1 109 ? 19.412 -1.657 -3.538 1.00 94.00 109 ASP A N 1
ATOM 840 C CA . ASP A 1 109 ? 19.851 -2.881 -2.869 1.00 94.00 109 ASP A CA 1
ATOM 841 C C . ASP A 1 109 ? 18.744 -3.949 -2.821 1.00 94.00 109 ASP A C 1
ATOM 843 O O . ASP A 1 109 ? 17.572 -3.665 -3.058 1.00 94.00 109 ASP A O 1
ATOM 847 N N . TYR A 1 110 ? 19.107 -5.179 -2.446 1.00 90.56 110 TYR A N 1
ATOM 848 C CA . TYR A 1 110 ? 18.135 -6.213 -2.059 1.00 90.56 110 TYR A CA 1
ATOM 849 C C . TYR A 1 110 ? 17.610 -6.018 -0.624 1.00 90.56 110 TYR A C 1
ATOM 851 O O . TYR A 1 110 ? 16.712 -6.715 -0.184 1.00 90.56 110 TYR A O 1
ATOM 859 N N . GLY A 1 111 ? 18.183 -5.106 0.156 1.00 91.12 111 GLY A N 1
ATOM 860 C CA . GLY A 1 111 ? 17.664 -4.766 1.473 1.00 91.12 111 GLY A CA 1
ATOM 861 C C . GLY A 1 111 ? 16.630 -3.647 1.410 1.00 91.12 111 GLY A C 1
ATOM 862 O O . GLY A 1 111 ? 16.083 -3.299 0.365 1.00 91.12 111 GLY A O 1
ATOM 863 N N . MET A 1 112 ? 16.392 -3.041 2.564 1.00 89.44 112 MET A N 1
ATOM 864 C CA . MET A 1 112 ? 15.520 -1.881 2.709 1.00 89.44 112 MET A CA 1
ATOM 865 C C . MET A 1 112 ? 16.345 -0.581 2.803 1.00 89.44 112 MET A C 1
ATOM 867 O O . MET A 1 112 ? 15.844 0.406 3.330 1.00 89.44 112 MET A O 1
ATOM 871 N N . SER A 1 113 ? 17.614 -0.535 2.384 1.00 94.06 113 SER A N 1
ATOM 872 C CA . SER A 1 113 ? 18.469 0.630 2.680 1.00 94.06 113 SER A CA 1
ATOM 873 C C . SER A 1 113 ? 18.175 1.845 1.801 1.00 94.06 113 SER A C 1
ATOM 875 O O . SER A 1 113 ? 18.278 2.977 2.275 1.00 94.06 113 SER A O 1
ATOM 877 N N . TYR A 1 114 ? 17.805 1.629 0.538 1.00 96.25 114 TYR A N 1
ATOM 878 C CA . TYR A 1 114 ? 17.624 2.712 -0.431 1.00 96.25 114 TYR A CA 1
ATOM 879 C C . TYR A 1 114 ? 16.176 2.881 -0.892 1.00 96.25 114 TYR A C 1
ATOM 881 O O . TYR A 1 114 ? 15.369 1.951 -0.856 1.00 96.25 114 TYR A O 1
ATOM 889 N N . ASP A 1 115 ? 15.861 4.081 -1.371 1.00 97.12 115 ASP A N 1
ATOM 890 C CA . ASP A 1 115 ? 14.629 4.368 -2.095 1.00 97.12 115 ASP A CA 1
ATOM 891 C C . ASP A 1 115 ? 14.517 3.495 -3.359 1.00 97.12 115 ASP A C 1
ATOM 893 O O . ASP A 1 115 ? 15.470 2.848 -3.812 1.00 97.12 115 ASP A O 1
ATOM 897 N N . GLY A 1 116 ? 13.310 3.442 -3.896 1.00 97.69 116 GLY A N 1
ATOM 898 C CA . GLY A 1 116 ? 12.933 2.578 -5.003 1.00 97.69 116 GLY A CA 1
ATOM 899 C C . GLY A 1 116 ? 11.421 2.453 -5.068 1.00 97.69 116 GLY A C 1
ATOM 900 O O . GLY A 1 116 ? 10.710 3.213 -4.414 1.00 97.69 116 GLY A O 1
ATOM 901 N N . GLN A 1 117 ? 10.935 1.473 -5.817 1.00 98.44 117 GLN A N 1
ATOM 902 C CA . GLN A 1 117 ? 9.514 1.138 -5.884 1.00 98.44 117 GLN A CA 1
ATOM 903 C C . GLN A 1 117 ? 9.312 -0.236 -5.245 1.00 98.44 117 GLN A C 1
ATOM 905 O O . GLN A 1 117 ? 10.020 -1.178 -5.590 1.00 98.44 117 GLN A O 1
ATOM 910 N N . TYR A 1 118 ? 8.405 -0.350 -4.277 1.00 98.25 118 TYR A N 1
ATOM 911 C CA . TYR A 1 118 ? 8.239 -1.569 -3.479 1.00 98.25 118 TYR A CA 1
ATOM 912 C C . TYR A 1 118 ? 6.811 -2.060 -3.646 1.00 98.25 118 TYR A C 1
ATOM 914 O O . TYR A 1 118 ? 5.868 -1.300 -3.419 1.00 98.25 118 TYR A O 1
ATOM 922 N N . TRP A 1 119 ? 6.647 -3.321 -4.034 1.00 98.19 119 TRP A N 1
ATOM 923 C CA . TRP A 1 119 ? 5.330 -3.835 -4.387 1.00 98.19 119 TRP A CA 1
ATOM 924 C C . TRP A 1 119 ? 4.365 -3.811 -3.204 1.00 98.19 119 TRP A C 1
ATOM 926 O O . TRP A 1 119 ? 3.283 -3.251 -3.322 1.00 98.19 119 TRP A O 1
ATOM 936 N N . HIS A 1 120 ? 4.803 -4.287 -2.037 1.00 95.81 120 HIS A N 1
ATOM 937 C CA . HIS A 1 120 ? 4.017 -4.275 -0.799 1.00 95.81 120 HIS A CA 1
ATOM 938 C C . HIS A 1 120 ? 3.763 -2.864 -0.219 1.00 95.81 120 HIS A C 1
ATOM 940 O O . HIS A 1 120 ? 3.266 -2.742 0.900 1.00 95.81 120 HIS A O 1
ATOM 946 N N . TYR A 1 121 ? 4.141 -1.796 -0.927 1.00 98.38 121 TYR A N 1
ATOM 947 C CA . TYR A 1 121 ? 3.681 -0.425 -0.675 1.00 98.38 121 TYR A CA 1
ATOM 948 C C . TYR A 1 121 ? 2.689 0.007 -1.762 1.00 98.38 121 TYR A C 1
ATOM 950 O O . TYR A 1 121 ? 1.688 0.662 -1.473 1.00 98.38 121 TYR A O 1
ATOM 958 N N . VAL A 1 122 ? 2.981 -0.352 -3.016 1.00 98.50 122 VAL A N 1
ATOM 959 C CA . VAL A 1 122 ? 2.129 -0.079 -4.177 1.00 98.50 122 VAL A CA 1
ATOM 960 C C . VAL A 1 122 ? 0.776 -0.774 -4.040 1.00 98.50 122 VAL A C 1
ATOM 962 O O . VAL A 1 122 ? -0.235 -0.129 -4.276 1.00 98.50 122 VAL A O 1
ATOM 965 N N . ASP A 1 123 ? 0.719 -2.030 -3.604 1.00 98.56 123 ASP A N 1
ATOM 966 C CA . ASP A 1 123 ? -0.529 -2.775 -3.379 1.00 98.56 123 ASP A CA 1
ATOM 967 C C . ASP A 1 123 ? -1.508 -2.017 -2.457 1.00 98.56 123 ASP A C 1
ATOM 969 O O . ASP A 1 123 ? -2.669 -1.797 -2.801 1.00 98.56 123 ASP A O 1
ATOM 973 N N . LYS A 1 124 ? -1.012 -1.510 -1.324 1.00 98.69 124 LYS A N 1
ATOM 974 C CA . LYS A 1 124 ? -1.776 -0.742 -0.335 1.00 98.69 124 LYS A CA 1
ATOM 975 C C . LYS A 1 124 ? -2.187 0.600 -0.896 1.00 98.69 124 LYS A C 1
ATOM 977 O O . LYS A 1 124 ? -3.292 1.058 -0.619 1.00 98.69 124 LYS A O 1
ATOM 982 N N . TRP A 1 125 ? -1.327 1.221 -1.700 1.00 98.88 125 TRP A N 1
ATOM 983 C CA . TRP A 1 125 ? -1.676 2.445 -2.405 1.00 98.88 125 TRP A CA 1
ATOM 984 C C . TRP A 1 125 ? -2.805 2.217 -3.414 1.00 98.88 125 TRP A C 1
ATOM 986 O O . TRP A 1 125 ? -3.759 2.987 -3.443 1.00 98.88 125 TRP A O 1
ATOM 996 N N . LEU A 1 126 ? -2.754 1.137 -4.195 1.00 98.88 126 LEU A N 1
ATOM 997 C CA . LEU A 1 126 ? -3.806 0.777 -5.146 1.00 98.88 126 LEU A CA 1
ATOM 998 C C . LEU A 1 126 ? -5.134 0.477 -4.439 1.00 98.88 126 LEU A C 1
ATOM 1000 O O . LEU A 1 126 ? -6.179 0.962 -4.875 1.00 98.88 126 LEU A O 1
ATOM 1004 N N . LEU A 1 127 ? -5.095 -0.243 -3.312 1.00 98.75 127 LEU A N 1
ATOM 1005 C CA . LEU A 1 127 ? -6.268 -0.435 -2.459 1.00 98.75 127 LEU A CA 1
ATOM 1006 C C . LEU A 1 127 ? -6.803 0.909 -1.946 1.00 98.75 127 LEU A C 1
ATOM 1008 O O . LEU A 1 127 ? -8.001 1.169 -2.037 1.00 98.75 127 LEU A O 1
ATOM 1012 N N . ALA A 1 128 ? -5.928 1.784 -1.449 1.00 98.81 128 ALA A N 1
ATOM 1013 C CA . ALA A 1 128 ? -6.301 3.106 -0.961 1.00 98.81 128 ALA A CA 1
ATOM 1014 C C . ALA A 1 128 ? -6.972 3.962 -2.048 1.00 98.81 128 ALA A C 1
ATOM 1016 O O . ALA A 1 128 ? -8.003 4.578 -1.788 1.00 98.81 128 ALA A O 1
ATOM 1017 N N . LEU A 1 129 ? -6.452 3.941 -3.280 1.00 98.81 129 LEU A N 1
ATOM 1018 C CA . LEU A 1 129 ? -7.058 4.628 -4.422 1.00 98.81 129 LEU A CA 1
ATOM 1019 C C . LEU A 1 129 ? -8.439 4.065 -4.767 1.00 98.81 129 LEU A C 1
ATOM 1021 O O . LEU A 1 129 ? -9.364 4.845 -4.983 1.00 98.81 129 LEU A O 1
ATOM 1025 N N . ALA A 1 130 ? -8.615 2.740 -4.758 1.00 98.56 130 ALA A N 1
ATOM 1026 C CA . ALA A 1 130 ? -9.931 2.133 -4.960 1.00 98.56 130 ALA A CA 1
ATOM 1027 C C . ALA A 1 130 ? -10.932 2.588 -3.883 1.00 98.56 130 ALA A C 1
ATOM 1029 O O . ALA A 1 130 ? -12.077 2.926 -4.178 1.00 98.56 130 ALA A O 1
ATOM 1030 N N . ARG A 1 131 ? -10.499 2.657 -2.617 1.00 98.25 131 ARG A N 1
ATOM 1031 C CA . ARG A 1 131 ? -11.349 3.103 -1.501 1.00 98.25 131 ARG A CA 1
ATOM 1032 C C . ARG A 1 131 ? -11.679 4.589 -1.543 1.00 98.25 131 ARG A C 1
ATOM 1034 O O . ARG A 1 131 ? -12.797 4.942 -1.181 1.00 98.25 131 ARG A O 1
ATOM 1041 N N . ALA A 1 132 ? -10.754 5.413 -2.024 1.00 98.12 132 ALA A N 1
ATOM 1042 C CA . ALA A 1 132 ? -10.922 6.849 -2.215 1.00 98.12 132 ALA A CA 1
ATOM 1043 C C . ALA A 1 132 ? -11.594 7.227 -3.551 1.00 98.12 132 ALA A C 1
ATOM 1045 O O . ALA A 1 132 ? -11.550 8.392 -3.933 1.00 98.12 132 ALA A O 1
ATOM 1046 N N . GLU A 1 133 ? -12.182 6.262 -4.271 1.00 97.00 133 GLU A N 1
ATOM 1047 C CA . GLU A 1 133 ? -12.872 6.468 -5.556 1.00 97.00 133 GLU A CA 1
ATOM 1048 C C . GLU A 1 133 ? -11.966 7.022 -6.680 1.00 97.00 133 GLU A C 1
ATOM 1050 O O . GLU A 1 133 ? -12.426 7.598 -7.665 1.00 97.00 133 GLU A O 1
ATOM 1055 N N . ARG A 1 134 ? -10.653 6.784 -6.578 1.00 98.12 134 ARG A N 1
ATOM 1056 C CA . ARG A 1 134 ? -9.614 7.134 -7.565 1.00 98.12 134 ARG A CA 1
ATOM 1057 C C . ARG A 1 134 ? -9.230 5.918 -8.42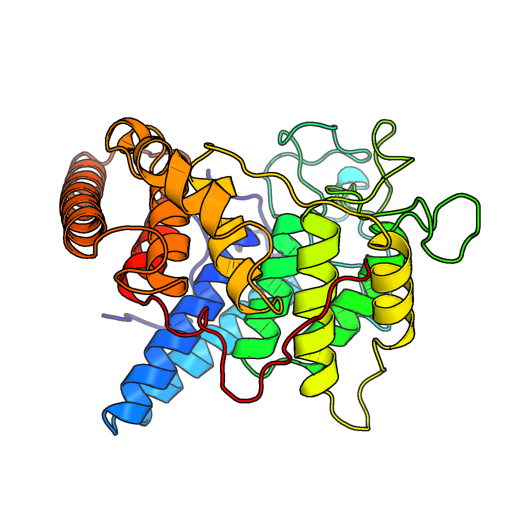0 1.00 98.12 134 ARG A C 1
ATOM 1059 O O . ARG A 1 134 ? -8.055 5.630 -8.635 1.00 98.12 134 ARG A O 1
ATOM 1066 N N . VAL A 1 135 ? -10.239 5.178 -8.885 1.00 98.31 135 VAL A N 1
ATOM 1067 C CA . VAL A 1 135 ? -10.068 3.889 -9.585 1.00 98.31 135 VAL A CA 1
ATOM 1068 C C . VAL A 1 135 ? -9.271 4.036 -10.885 1.00 98.31 135 VAL A C 1
ATOM 1070 O O . VAL A 1 135 ? -8.393 3.216 -11.143 1.00 98.31 135 VAL A O 1
ATOM 1073 N N . ASP A 1 136 ? -9.522 5.088 -11.672 1.00 98.38 136 ASP A N 1
ATOM 1074 C CA . ASP A 1 136 ? -8.795 5.337 -12.929 1.00 98.38 136 ASP A CA 1
ATOM 1075 C C . ASP A 1 136 ? -7.289 5.529 -12.687 1.00 98.38 136 ASP A C 1
ATOM 1077 O O . ASP A 1 136 ? -6.472 4.881 -13.343 1.00 98.38 136 ASP A O 1
ATOM 1081 N N . ASP A 1 137 ? -6.912 6.313 -11.671 1.00 98.44 137 ASP A N 1
ATOM 1082 C CA . ASP A 1 137 ? -5.509 6.476 -11.278 1.00 98.44 137 ASP A CA 1
ATOM 1083 C C . ASP A 1 137 ? -4.890 5.150 -10.841 1.00 98.44 137 ASP A C 1
ATOM 1085 O O . ASP A 1 137 ? -3.774 4.823 -11.246 1.00 98.44 137 ASP A O 1
ATOM 1089 N N . GLY A 1 138 ? -5.613 4.375 -10.025 1.00 98.62 138 GLY A N 1
ATOM 1090 C CA . GLY A 1 138 ? -5.157 3.070 -9.555 1.00 98.62 138 GLY A CA 1
ATOM 1091 C C . GLY A 1 138 ? -4.875 2.124 -10.718 1.00 98.62 138 GLY A C 1
ATOM 1092 O O . GLY A 1 138 ? -3.800 1.532 -10.791 1.00 98.62 138 GLY A O 1
ATOM 1093 N N . ILE A 1 139 ? -5.797 2.044 -11.676 1.00 98.81 139 ILE A N 1
ATOM 1094 C CA . ILE A 1 139 ? -5.630 1.226 -12.876 1.00 98.81 139 ILE A CA 1
ATOM 1095 C C . ILE A 1 139 ? -4.443 1.701 -13.712 1.00 98.81 139 ILE A C 1
ATOM 1097 O O . ILE A 1 139 ? -3.614 0.886 -14.113 1.00 98.81 139 ILE A O 1
ATOM 1101 N N . ARG A 1 140 ? -4.322 3.003 -13.977 1.00 98.56 140 ARG A N 1
ATOM 1102 C CA . ARG A 1 140 ? -3.232 3.534 -14.806 1.00 98.56 140 ARG A CA 1
ATOM 1103 C C . ARG A 1 140 ? -1.863 3.337 -14.157 1.00 98.56 140 ARG A C 1
ATOM 1105 O O . ARG A 1 140 ? -0.923 2.950 -14.847 1.00 98.56 140 ARG A O 1
ATOM 1112 N N . ILE A 1 141 ? -1.752 3.521 -12.839 1.00 98.62 141 ILE A N 1
ATOM 1113 C CA . ILE A 1 141 ? -0.526 3.216 -12.084 1.00 98.62 141 ILE A CA 1
ATOM 1114 C C . ILE A 1 141 ? -0.211 1.721 -12.171 1.00 98.62 141 ILE A C 1
ATOM 1116 O O . ILE A 1 141 ? 0.924 1.363 -12.482 1.00 98.62 141 ILE A O 1
ATOM 1120 N N . ALA A 1 142 ? -1.206 0.857 -11.944 1.00 98.56 142 ALA A N 1
ATOM 1121 C CA . ALA A 1 142 ? -1.057 -0.592 -12.039 1.00 98.56 142 ALA A CA 1
ATOM 1122 C C . ALA A 1 142 ? -0.557 -1.021 -13.428 1.00 98.56 142 ALA A C 1
ATOM 1124 O O . ALA A 1 142 ? 0.465 -1.700 -13.517 1.00 98.56 142 ALA A O 1
ATOM 1125 N N . LYS A 1 143 ? -1.200 -0.564 -14.513 1.00 97.94 143 LYS A N 1
ATOM 1126 C CA . LYS A 1 143 ? -0.766 -0.856 -15.892 1.00 97.94 143 LYS A CA 1
ATOM 1127 C C . LYS A 1 143 ? 0.644 -0.356 -16.181 1.00 97.94 143 LYS A C 1
ATOM 1129 O O . LYS A 1 143 ? 1.395 -1.023 -16.888 1.00 97.94 143 LYS A O 1
ATOM 1134 N N . SER A 1 144 ? 1.001 0.800 -15.632 1.00 97.75 144 SER A N 1
ATOM 1135 C CA . SER A 1 144 ? 2.310 1.406 -15.840 1.00 97.75 144 SER A CA 1
ATOM 1136 C C . SER A 1 144 ? 3.432 0.616 -15.155 1.00 97.75 144 SER A C 1
ATOM 1138 O O . SER A 1 144 ? 4.453 0.317 -15.775 1.00 97.75 144 SER A O 1
ATOM 1140 N N . CYS A 1 145 ? 3.259 0.226 -13.886 1.00 97.94 145 CYS A N 1
ATOM 1141 C CA . CYS A 1 145 ? 4.334 -0.396 -13.107 1.00 97.94 145 CYS A CA 1
ATOM 1142 C C . CYS A 1 145 ? 4.367 -1.932 -13.187 1.00 97.94 145 CYS A C 1
ATOM 1144 O O . CYS A 1 145 ? 5.447 -2.524 -13.081 1.00 97.94 145 CYS A O 1
ATOM 1146 N N . PHE A 1 146 ? 3.227 -2.592 -13.416 1.00 98.44 146 PHE A N 1
ATOM 1147 C CA . PHE A 1 146 ? 3.126 -4.055 -13.427 1.00 98.44 146 PHE A CA 1
ATOM 1148 C C . PHE A 1 146 ? 4.107 -4.748 -14.386 1.00 98.44 146 PHE A C 1
ATOM 1150 O O . PHE A 1 146 ? 4.741 -5.710 -13.952 1.00 98.44 146 PHE A O 1
ATOM 1157 N N . PRO A 1 147 ? 4.344 -4.272 -15.628 1.00 97.81 147 PRO A N 1
ATOM 1158 C CA . PRO A 1 147 ? 5.297 -4.910 -16.542 1.00 97.81 147 PRO A CA 1
ATOM 1159 C C . PRO A 1 147 ? 6.735 -5.001 -16.011 1.00 97.81 147 PRO A C 1
ATOM 1161 O O . PRO A 1 147 ? 7.506 -5.835 -16.482 1.00 97.81 147 PRO A O 1
ATOM 1164 N N . TYR A 1 148 ? 7.105 -4.148 -15.053 1.00 98.31 148 TYR A N 1
ATOM 1165 C CA . TYR A 1 148 ? 8.433 -4.127 -14.438 1.00 98.31 148 TYR A CA 1
ATOM 1166 C C . TYR A 1 148 ? 8.482 -4.980 -13.173 1.00 98.31 148 TYR A C 1
ATOM 1168 O O . TYR A 1 148 ? 9.450 -5.707 -12.930 1.00 98.31 148 TYR A O 1
ATOM 1176 N N . PHE A 1 149 ? 7.417 -4.927 -12.374 1.00 98.50 149 PHE A N 1
ATOM 1177 C CA . PHE A 1 149 ? 7.296 -5.736 -11.168 1.00 98.50 149 PHE A CA 1
ATOM 1178 C C . PHE A 1 149 ? 7.094 -7.217 -11.481 1.00 98.50 149 PHE A C 1
ATOM 1180 O O . PHE A 1 149 ? 7.655 -8.063 -10.791 1.00 98.50 149 PHE A O 1
ATOM 1187 N N . PHE A 1 150 ? 6.348 -7.549 -12.530 1.00 98.44 150 PHE A N 1
ATOM 1188 C CA . PHE A 1 150 ? 6.008 -8.926 -12.846 1.00 98.44 150 PHE A CA 1
ATOM 1189 C C . PHE A 1 150 ? 7.097 -9.607 -13.682 1.00 98.44 150 PHE A C 1
ATOM 1191 O O . PHE A 1 150 ? 7.481 -9.159 -14.765 1.00 98.44 150 PHE A O 1
ATOM 1198 N N . ASP A 1 151 ? 7.619 -10.718 -13.176 1.00 97.88 151 ASP A N 1
ATOM 1199 C CA . ASP A 1 151 ? 8.365 -11.687 -13.965 1.00 97.88 151 ASP A CA 1
ATOM 1200 C C . ASP A 1 151 ? 7.365 -12.656 -14.600 1.00 97.88 151 ASP A C 1
ATOM 1202 O O . ASP A 1 151 ? 6.638 -13.347 -13.891 1.00 97.88 151 ASP A O 1
ATOM 1206 N N . LYS A 1 152 ? 7.323 -12.713 -15.934 1.00 95.81 152 LYS A N 1
ATOM 1207 C CA . LYS A 1 152 ? 6.380 -13.560 -16.681 1.00 95.81 152 LYS A CA 1
ATOM 1208 C C . LYS A 1 152 ? 6.770 -15.044 -16.696 1.00 95.81 152 LYS A C 1
ATOM 1210 O O . LYS A 1 152 ? 6.028 -15.855 -17.258 1.00 95.81 152 LYS A O 1
ATOM 1215 N N . GLY A 1 153 ? 7.918 -15.399 -16.114 1.00 93.62 153 GLY A N 1
ATOM 1216 C CA . GLY A 1 153 ? 8.482 -16.739 -16.214 1.00 93.62 153 GLY A CA 1
ATOM 1217 C C . GLY A 1 153 ? 8.943 -17.065 -17.638 1.00 93.62 153 GLY A C 1
ATOM 1218 O O . GLY A 1 153 ? 8.808 -16.268 -18.568 1.00 93.62 153 GLY A O 1
ATOM 1219 N N . ASP A 1 154 ? 9.475 -18.269 -17.832 1.00 93.00 154 ASP A N 1
ATOM 1220 C CA . ASP A 1 154 ? 10.087 -18.656 -19.115 1.00 93.00 154 ASP A CA 1
ATOM 1221 C C . ASP A 1 154 ? 9.051 -18.863 -20.226 1.00 93.00 154 ASP A C 1
ATOM 1223 O O . ASP A 1 154 ? 9.351 -18.710 -21.407 1.00 93.00 154 ASP A O 1
ATOM 1227 N N . SER A 1 155 ? 7.810 -19.171 -19.845 1.00 88.31 155 SER A N 1
ATOM 1228 C CA . SER A 1 155 ? 6.694 -19.337 -20.779 1.00 88.31 155 SER A CA 1
ATOM 1229 C C . SER A 1 155 ? 6.136 -18.012 -21.310 1.00 88.31 155 SER A C 1
ATOM 1231 O O . SER A 1 155 ? 5.364 -18.021 -22.263 1.00 88.31 155 SER A O 1
ATOM 1233 N N . GLY A 1 156 ? 6.450 -16.878 -20.669 1.00 90.31 156 GLY A N 1
ATOM 1234 C CA . GLY A 1 156 ? 5.869 -15.571 -20.991 1.00 90.31 156 GLY A CA 1
ATOM 1235 C C . GLY A 1 156 ? 4.387 -15.404 -20.618 1.00 90.31 156 GLY A C 1
ATOM 1236 O O . GLY A 1 156 ? 3.854 -14.305 -20.761 1.00 90.31 156 GLY A O 1
ATOM 1237 N N . THR A 1 157 ? 3.731 -16.458 -20.122 1.00 88.25 157 THR A N 1
ATOM 1238 C CA . THR A 1 157 ? 2.297 -16.476 -19.767 1.00 88.25 157 THR A CA 1
ATOM 1239 C C . THR A 1 157 ? 2.015 -16.061 -18.321 1.00 88.25 157 THR A C 1
ATOM 1241 O O . THR A 1 157 ? 0.864 -15.857 -17.954 1.00 88.25 157 THR A O 1
ATOM 1244 N N . GLY A 1 158 ? 3.056 -15.947 -17.491 1.00 90.19 158 GLY A N 1
ATOM 1245 C CA . GLY A 1 158 ? 2.952 -15.817 -16.036 1.00 90.19 158 GLY A CA 1
ATOM 1246 C C . GLY A 1 158 ? 3.254 -17.123 -15.300 1.00 90.19 158 GLY A C 1
ATOM 1247 O O . GLY A 1 158 ? 3.691 -17.090 -14.151 1.00 90.19 158 GLY A O 1
ATOM 1248 N N . ARG A 1 159 ? 3.126 -18.285 -15.957 1.00 92.44 159 ARG A N 1
ATOM 1249 C CA . ARG A 1 159 ? 3.427 -19.577 -15.329 1.00 92.44 159 ARG A CA 1
ATOM 1250 C C . ARG A 1 159 ? 4.907 -19.696 -14.952 1.00 92.44 159 ARG A C 1
ATOM 1252 O O . ARG A 1 159 ? 5.784 -19.560 -15.807 1.00 92.44 159 ARG A O 1
ATOM 1259 N N . GLY A 1 160 ? 5.165 -19.988 -13.674 1.00 91.50 160 GLY A N 1
ATOM 1260 C CA . GLY A 1 160 ? 6.511 -20.026 -13.082 1.00 91.50 160 GLY A CA 1
ATOM 1261 C C . GLY A 1 160 ? 7.100 -18.646 -12.754 1.00 91.50 160 GLY A C 1
ATOM 1262 O O . GLY A 1 160 ? 8.227 -18.569 -12.260 1.00 91.50 160 GLY A O 1
ATOM 1263 N N . GLY A 1 161 ? 6.343 -17.581 -13.030 1.00 96.25 161 GLY A N 1
ATOM 1264 C CA . GLY A 1 161 ? 6.668 -16.195 -12.726 1.00 96.25 161 GLY A CA 1
ATOM 1265 C C . GLY A 1 161 ? 6.157 -15.736 -11.360 1.00 96.25 161 GLY A C 1
ATOM 1266 O O . GLY A 1 161 ? 5.791 -16.550 -10.509 1.00 96.25 161 GLY A O 1
ATOM 1267 N N . GLY A 1 162 ? 6.137 -14.420 -11.151 1.00 97.19 162 GLY A N 1
ATOM 1268 C CA . GLY A 1 162 ? 5.658 -13.789 -9.922 1.00 97.19 162 GLY A CA 1
ATOM 1269 C C . GLY A 1 162 ? 6.081 -12.331 -9.790 1.00 97.19 162 GLY A C 1
ATOM 1270 O O . GLY A 1 162 ? 6.679 -11.746 -10.693 1.00 97.19 162 GLY A O 1
ATOM 1271 N N . ILE A 1 163 ? 5.760 -11.732 -8.648 1.00 98.25 163 ILE A N 1
ATOM 1272 C CA . ILE A 1 163 ? 6.051 -10.324 -8.376 1.00 98.25 163 ILE A CA 1
ATOM 1273 C C . ILE A 1 163 ? 7.444 -10.157 -7.757 1.00 98.25 163 ILE A C 1
ATOM 1275 O O . ILE A 1 163 ? 7.780 -10.770 -6.743 1.00 98.25 163 ILE A O 1
ATOM 1279 N N . ARG A 1 164 ? 8.256 -9.272 -8.342 1.00 98.19 164 ARG A N 1
ATOM 1280 C CA . ARG A 1 164 ? 9.444 -8.707 -7.694 1.00 98.19 164 ARG A CA 1
ATOM 1281 C C . ARG A 1 164 ? 8.972 -7.815 -6.557 1.00 98.19 164 ARG A C 1
ATOM 1283 O O . ARG A 1 164 ? 8.252 -6.856 -6.787 1.00 98.19 164 ARG A O 1
ATOM 1290 N N . TRP A 1 165 ? 9.423 -8.061 -5.337 1.00 97.56 165 TRP A N 1
ATOM 1291 C CA . TRP A 1 165 ? 8.981 -7.238 -4.209 1.00 97.56 165 TRP A CA 1
ATOM 1292 C C . TRP A 1 165 ? 9.550 -5.802 -4.255 1.00 97.56 165 TRP A C 1
ATOM 1294 O O . TRP A 1 165 ? 9.015 -4.909 -3.596 1.00 97.56 165 TRP A O 1
ATOM 1304 N N . LYS A 1 166 ? 10.618 -5.558 -5.037 1.00 98.00 166 LYS A N 1
ATOM 1305 C CA . LYS A 1 166 ? 11.296 -4.257 -5.148 1.00 98.00 166 LYS A CA 1
ATOM 1306 C C . LYS A 1 166 ? 11.949 -4.005 -6.509 1.00 98.00 166 LYS A C 1
ATOM 1308 O O . LYS A 1 166 ? 12.528 -4.903 -7.117 1.00 98.00 166 LYS A O 1
ATOM 1313 N N . LEU A 1 167 ? 11.924 -2.739 -6.917 1.00 98.44 167 LEU A N 1
ATOM 1314 C CA . LEU A 1 167 ? 12.618 -2.160 -8.065 1.00 98.44 167 LEU A CA 1
ATOM 1315 C C . LEU A 1 167 ? 13.407 -0.911 -7.644 1.00 98.44 167 LEU A C 1
ATOM 1317 O O . LEU A 1 167 ? 13.123 -0.280 -6.621 1.00 98.44 167 LEU A O 1
ATOM 1321 N N . SER A 1 168 ? 14.385 -0.529 -8.459 1.00 98.38 168 SER A N 1
ATOM 1322 C CA . SER A 1 168 ? 15.021 0.792 -8.412 1.00 98.38 168 SER A CA 1
ATOM 1323 C C . SER A 1 168 ? 14.022 1.898 -8.790 1.00 98.38 168 SER A C 1
ATOM 1325 O O . SER A 1 168 ? 12.925 1.622 -9.277 1.00 98.38 168 SER A O 1
ATOM 1327 N N . ILE A 1 169 ? 14.386 3.166 -8.570 1.00 98.19 169 ILE A N 1
ATOM 1328 C CA . ILE A 1 169 ? 13.509 4.318 -8.862 1.00 98.19 169 ILE A CA 1
ATOM 1329 C C . ILE A 1 169 ? 13.104 4.367 -10.347 1.00 98.19 169 ILE A C 1
ATOM 1331 O O . ILE A 1 169 ? 11.948 4.654 -10.657 1.00 98.19 169 ILE A O 1
ATOM 1335 N N . ASP A 1 170 ? 14.016 4.004 -11.246 1.00 97.88 170 ASP A N 1
ATOM 1336 C CA . ASP A 1 170 ? 13.817 3.937 -12.700 1.00 97.88 170 ASP A CA 1
ATOM 1337 C C . ASP A 1 170 ? 13.068 2.672 -13.176 1.00 97.88 170 ASP A C 1
ATOM 1339 O O . ASP A 1 170 ? 13.065 2.360 -14.368 1.00 97.88 170 ASP A O 1
ATOM 1343 N N . ALA A 1 171 ? 12.435 1.943 -12.249 1.00 98.19 171 ALA A N 1
ATOM 1344 C CA . ALA A 1 171 ? 11.734 0.677 -12.461 1.00 98.19 171 ALA A CA 1
ATOM 1345 C C . ALA A 1 171 ? 12.626 -0.492 -12.932 1.00 98.19 171 ALA A C 1
ATOM 1347 O O . ALA A 1 171 ? 12.119 -1.540 -13.337 1.00 98.19 171 ALA A O 1
ATOM 1348 N N . THR A 1 172 ? 13.955 -0.369 -12.852 1.00 97.69 172 THR A N 1
ATOM 1349 C CA . THR A 1 172 ? 14.851 -1.504 -13.115 1.00 97.69 172 THR A CA 1
ATOM 1350 C C . THR A 1 172 ? 14.887 -2.471 -11.933 1.00 97.69 172 THR A C 1
ATOM 1352 O O . THR A 1 172 ? 14.924 -2.073 -10.767 1.00 97.69 172 THR A O 1
ATOM 1355 N N . ALA A 1 173 ? 14.905 -3.773 -12.217 1.00 97.44 173 ALA A N 1
ATOM 1356 C CA . ALA A 1 173 ? 15.100 -4.781 -11.183 1.00 97.44 173 ALA A CA 1
ATOM 1357 C C . ALA A 1 173 ? 16.563 -4.769 -10.695 1.00 97.44 173 ALA A C 1
ATOM 1359 O O . ALA A 1 173 ? 17.476 -4.803 -11.527 1.00 97.44 173 ALA A O 1
ATOM 1360 N N . PRO A 1 174 ? 16.840 -4.760 -9.377 1.00 96.31 174 PRO A N 1
ATOM 1361 C CA . PRO A 1 174 ? 18.204 -4.950 -8.894 1.00 96.31 174 PRO A CA 1
ATOM 1362 C C . PRO A 1 174 ? 18.705 -6.371 -9.231 1.00 96.31 174 PRO A C 1
ATOM 1364 O O . PRO A 1 174 ? 17.889 -7.272 -9.441 1.00 96.31 174 PRO A O 1
ATOM 1367 N N . PRO A 1 175 ? 20.029 -6.624 -9.283 1.00 94.94 175 PRO A N 1
ATOM 1368 C CA . PRO A 1 175 ? 20.577 -7.900 -9.756 1.00 94.94 175 PRO A CA 1
ATOM 1369 C C . PRO A 1 175 ? 19.999 -9.160 -9.079 1.00 94.94 175 PRO A C 1
ATOM 1371 O O . PRO A 1 175 ? 19.687 -10.110 -9.793 1.00 94.94 175 PRO A O 1
ATOM 1374 N N . PRO A 1 176 ? 19.760 -9.191 -7.750 1.00 95.50 176 PRO A N 1
ATOM 1375 C CA . PRO A 1 176 ? 19.164 -10.367 -7.106 1.00 95.50 176 PRO A CA 1
ATOM 1376 C C . PRO A 1 176 ? 17.669 -10.573 -7.407 1.00 95.50 176 PRO A C 1
ATOM 1378 O O . PRO A 1 176 ? 17.126 -11.614 -7.062 1.00 95.50 176 PRO A O 1
ATOM 1381 N N . LEU A 1 177 ? 17.004 -9.594 -8.032 1.00 96.12 177 LEU A N 1
ATOM 1382 C CA . LEU A 1 177 ? 15.581 -9.622 -8.392 1.00 96.12 177 LEU A CA 1
ATOM 1383 C C . LEU A 1 177 ? 15.356 -9.647 -9.907 1.00 96.12 177 LEU A C 1
ATOM 1385 O O . LEU A 1 177 ? 14.257 -9.358 -10.373 1.00 96.12 177 LEU A O 1
ATOM 1389 N N . GLN A 1 178 ? 16.368 -10.007 -10.703 1.00 95.31 178 GLN A N 1
ATOM 1390 C CA . GLN A 1 178 ? 16.173 -10.212 -12.145 1.00 95.31 178 GLN A CA 1
ATOM 1391 C C . GLN A 1 178 ? 15.110 -11.280 -12.420 1.00 95.31 178 GLN A C 1
ATOM 1393 O O . GLN A 1 178 ? 14.334 -11.143 -13.365 1.00 95.31 178 GLN A O 1
ATOM 1398 N N . ARG A 1 179 ? 15.027 -12.289 -11.546 1.00 96.06 179 ARG A N 1
ATOM 1399 C CA . ARG A 1 179 ? 13.961 -13.287 -11.531 1.00 96.06 179 ARG A CA 1
ATOM 1400 C C . ARG A 1 179 ? 13.103 -13.162 -10.282 1.00 96.06 179 ARG A C 1
ATOM 1402 O O . ARG A 1 179 ? 13.617 -12.857 -9.206 1.00 96.06 179 ARG A O 1
ATOM 1409 N N . ALA A 1 180 ? 11.813 -13.421 -10.440 1.00 96.44 180 ALA A N 1
ATOM 1410 C CA . ALA A 1 180 ? 10.862 -13.542 -9.349 1.00 96.44 180 ALA A CA 1
ATOM 1411 C C . ALA A 1 180 ? 9.957 -14.757 -9.556 1.00 96.44 180 ALA A C 1
ATOM 1413 O O . ALA A 1 180 ? 9.707 -15.201 -10.676 1.00 96.44 180 ALA A O 1
ATOM 1414 N N . HIS A 1 181 ? 9.470 -15.282 -8.441 1.00 95.62 181 HIS A N 1
ATOM 1415 C CA . HIS A 1 181 ? 8.543 -16.400 -8.397 1.00 95.62 181 HIS A CA 1
ATOM 1416 C C . HIS A 1 181 ? 7.336 -16.014 -7.555 1.00 95.62 181 HIS A C 1
ATOM 1418 O O . HIS A 1 181 ? 7.363 -15.023 -6.822 1.00 95.62 181 HIS A O 1
ATOM 1424 N N . VAL A 1 182 ? 6.284 -16.814 -7.668 1.00 96.31 182 VAL A N 1
ATOM 1425 C CA . VAL A 1 182 ? 5.033 -16.621 -6.949 1.00 96.31 182 VAL A CA 1
ATOM 1426 C C . VAL A 1 182 ? 5.248 -16.468 -5.436 1.00 96.31 182 VAL A C 1
ATOM 1428 O O . VAL A 1 182 ? 6.029 -17.182 -4.799 1.00 96.31 182 VAL A O 1
ATOM 1431 N N . SER A 1 183 ? 4.543 -15.501 -4.864 1.00 95.56 183 SER A N 1
ATOM 1432 C CA . SER A 1 183 ? 4.626 -15.087 -3.463 1.00 95.56 183 SER A CA 1
ATOM 1433 C C . SER A 1 183 ? 3.297 -14.466 -3.018 1.00 95.56 183 SER A C 1
ATOM 1435 O O . SER A 1 183 ? 2.389 -14.298 -3.835 1.00 95.56 183 SER A O 1
ATOM 1437 N N . ASP A 1 184 ? 3.193 -14.075 -1.746 1.00 95.19 184 ASP A N 1
ATOM 1438 C CA . ASP A 1 184 ? 2.029 -13.329 -1.249 1.00 95.19 184 ASP A CA 1
ATOM 1439 C C . ASP A 1 184 ? 1.830 -12.002 -1.994 1.00 95.19 184 ASP A C 1
ATOM 1441 O O . ASP A 1 184 ? 0.698 -11.681 -2.331 1.00 95.19 184 ASP A O 1
ATOM 1445 N N . ASP A 1 185 ? 2.905 -11.325 -2.417 1.00 97.38 185 ASP A N 1
ATOM 1446 C CA . ASP A 1 185 ? 2.808 -10.134 -3.277 1.00 97.38 185 ASP A CA 1
ATOM 1447 C C . ASP A 1 185 ? 2.013 -10.413 -4.572 1.00 97.38 185 ASP A C 1
ATOM 1449 O O . ASP A 1 185 ? 1.344 -9.529 -5.103 1.00 97.38 185 ASP A O 1
ATOM 1453 N N . THR A 1 186 ? 2.057 -11.652 -5.082 1.00 97.81 186 THR A N 1
ATOM 1454 C CA . THR A 1 186 ? 1.296 -12.077 -6.273 1.00 97.81 186 THR A CA 1
ATOM 1455 C C . THR A 1 186 ? -0.196 -12.249 -5.961 1.00 97.81 186 THR A C 1
ATOM 1457 O O . THR A 1 186 ? -1.039 -11.939 -6.802 1.00 97.81 186 THR A O 1
ATOM 1460 N N . ILE A 1 187 ? -0.535 -12.709 -4.753 1.00 97.12 187 ILE A N 1
ATOM 1461 C CA . ILE A 1 187 ? -1.923 -12.774 -4.271 1.00 97.12 187 ILE A CA 1
ATOM 1462 C C . ILE A 1 187 ? -2.464 -11.362 -4.076 1.00 97.12 187 ILE A C 1
ATOM 1464 O O . ILE A 1 187 ? -3.530 -11.042 -4.598 1.00 97.12 187 ILE A O 1
ATOM 1468 N N . ASP A 1 188 ? -1.706 -10.516 -3.383 1.00 98.00 188 ASP A N 1
ATOM 1469 C CA . ASP A 1 188 ? -2.086 -9.139 -3.080 1.00 98.00 188 ASP A CA 1
ATOM 1470 C C . ASP A 1 188 ? -2.314 -8.358 -4.382 1.00 98.00 188 ASP A C 1
ATOM 1472 O O . ASP A 1 188 ? -3.327 -7.672 -4.527 1.00 98.00 188 ASP A O 1
ATOM 1476 N N . ALA A 1 189 ? -1.449 -8.563 -5.386 1.00 98.56 189 ALA A N 1
ATOM 1477 C CA . ALA A 1 189 ? -1.628 -8.037 -6.737 1.00 98.56 189 ALA A CA 1
ATOM 1478 C C . ALA A 1 189 ? -2.950 -8.477 -7.375 1.00 98.56 189 ALA A C 1
ATOM 1480 O O . ALA A 1 189 ? -3.697 -7.644 -7.889 1.00 98.56 189 ALA A O 1
ATOM 1481 N N . LEU A 1 190 ? -3.255 -9.779 -7.336 1.00 98.62 190 LEU A N 1
ATOM 1482 C CA . LEU A 1 190 ? -4.484 -10.314 -7.919 1.00 98.62 190 LEU A CA 1
ATOM 1483 C C . LEU A 1 190 ? -5.719 -9.711 -7.243 1.00 98.62 190 LEU A C 1
ATOM 1485 O O . LEU A 1 190 ? -6.676 -9.353 -7.933 1.00 98.62 190 LEU A O 1
ATOM 1489 N N . ILE A 1 191 ? -5.692 -9.578 -5.916 1.00 98.62 191 ILE A N 1
ATOM 1490 C CA . ILE A 1 191 ? -6.779 -8.981 -5.138 1.00 98.62 191 ILE A CA 1
ATOM 1491 C C . ILE A 1 191 ? -6.983 -7.525 -5.549 1.00 98.62 191 ILE A C 1
ATOM 1493 O O . ILE A 1 191 ? -8.079 -7.165 -5.982 1.00 98.62 191 ILE A O 1
ATOM 1497 N N . VAL A 1 192 ? -5.945 -6.689 -5.450 1.00 98.69 192 VAL A N 1
ATOM 1498 C CA . VAL A 1 192 ? -6.103 -5.247 -5.684 1.00 98.69 192 VAL A CA 1
ATOM 1499 C C . VAL A 1 192 ? -6.440 -4.935 -7.142 1.00 98.69 192 VAL A C 1
ATOM 1501 O O . VAL A 1 192 ? -7.254 -4.049 -7.398 1.00 98.69 192 VAL A O 1
ATOM 1504 N N . PHE A 1 193 ? -5.921 -5.708 -8.103 1.00 98.81 193 PHE A N 1
ATOM 1505 C CA . PHE A 1 193 ? -6.265 -5.542 -9.518 1.00 98.81 193 PHE A CA 1
ATOM 1506 C C . PHE A 1 193 ? -7.710 -5.950 -9.781 1.00 98.81 193 PHE A C 1
ATOM 1508 O O . PHE A 1 193 ? -8.411 -5.268 -10.522 1.00 98.81 193 PHE A O 1
ATOM 1515 N N . SER A 1 194 ? -8.187 -7.018 -9.139 1.00 98.75 194 SER A N 1
ATOM 1516 C CA . SER A 1 194 ? -9.579 -7.447 -9.279 1.00 98.75 194 SER A CA 1
ATOM 1517 C C . SER A 1 194 ? -10.556 -6.440 -8.665 1.00 98.75 194 SER A C 1
ATOM 1519 O O . SER A 1 194 ? -11.611 -6.193 -9.247 1.00 98.75 194 SER A O 1
ATOM 1521 N N . ILE A 1 195 ? -10.215 -5.832 -7.519 1.00 98.69 195 ILE A N 1
ATOM 1522 C CA . ILE A 1 195 ? -11.016 -4.759 -6.902 1.00 98.69 195 ILE A CA 1
ATOM 1523 C C . ILE A 1 195 ? -11.113 -3.567 -7.860 1.00 98.69 195 ILE A C 1
ATOM 1525 O O . ILE A 1 195 ? -12.219 -3.108 -8.147 1.00 98.69 195 ILE A O 1
ATOM 1529 N N . LEU A 1 196 ? -9.978 -3.110 -8.400 1.00 98.69 196 LEU A N 1
ATOM 1530 C CA . LEU A 1 196 ? -9.933 -2.017 -9.372 1.00 98.69 196 LEU A CA 1
ATOM 1531 C C . LEU A 1 196 ? -10.748 -2.345 -10.631 1.00 98.69 196 LEU A C 1
ATOM 1533 O O . LEU A 1 196 ? -11.596 -1.550 -11.027 1.00 98.69 196 LEU A O 1
ATOM 1537 N N . GLU A 1 197 ? -10.554 -3.528 -11.220 1.00 98.31 197 GLU A N 1
ATOM 1538 C CA . GLU A 1 197 ? -11.270 -3.954 -12.429 1.00 98.31 197 GLU A CA 1
ATOM 1539 C C . GLU A 1 197 ? -12.785 -4.034 -12.203 1.00 98.31 197 GLU A C 1
ATOM 1541 O O . GLU A 1 197 ? -13.553 -3.620 -13.066 1.00 98.31 197 GLU A O 1
ATOM 1546 N N . SER A 1 198 ? -13.241 -4.497 -11.033 1.00 97.81 198 SER A N 1
ATOM 1547 C CA . SER A 1 198 ? -14.679 -4.556 -10.723 1.00 97.81 198 SER A CA 1
ATOM 1548 C C . SER A 1 198 ? -15.350 -3.184 -10.596 1.00 97.81 198 SER A C 1
ATOM 1550 O O . SER A 1 198 ? -16.568 -3.084 -10.713 1.00 97.81 198 SER A O 1
ATOM 1552 N N . GLN A 1 199 ? -14.563 -2.134 -10.350 1.00 97.38 199 GLN A N 1
ATOM 1553 C CA . GLN A 1 199 ? -15.024 -0.753 -10.187 1.00 97.38 199 GLN A CA 1
ATOM 1554 C C . GLN A 1 199 ? -14.664 0.117 -11.402 1.00 97.38 199 GLN A C 1
ATOM 1556 O O . GLN A 1 199 ? -14.880 1.332 -11.390 1.00 97.38 199 GLN A O 1
ATOM 1561 N N . ARG A 1 200 ? -14.080 -0.494 -12.440 1.00 97.50 200 ARG A N 1
ATOM 1562 C CA . ARG A 1 200 ? -13.596 0.175 -13.643 1.00 97.50 200 ARG A CA 1
ATOM 1563 C C . ARG A 1 200 ? -14.751 0.829 -14.402 1.00 97.50 200 ARG A C 1
ATOM 1565 O O . ARG A 1 200 ? -15.819 0.242 -14.559 1.00 97.50 200 ARG A O 1
ATOM 1572 N N . LYS A 1 201 ? -14.507 2.033 -14.918 1.00 94.94 201 LYS A N 1
ATOM 1573 C CA . LYS A 1 201 ? -15.402 2.724 -15.856 1.00 94.94 201 LYS A CA 1
ATOM 1574 C C . LYS A 1 201 ? -15.054 2.351 -17.297 1.00 94.94 201 LYS A C 1
ATOM 1576 O O . LYS A 1 201 ? -13.917 1.988 -17.588 1.00 94.94 201 LYS A O 1
ATOM 1581 N N . ASP A 1 202 ? -16.015 2.450 -18.209 1.00 90.00 202 ASP A N 1
ATOM 1582 C CA . ASP A 1 202 ? -15.841 1.999 -19.598 1.00 90.00 202 ASP A CA 1
ATOM 1583 C C . ASP A 1 202 ? -14.690 2.699 -20.346 1.00 90.00 202 ASP A C 1
ATOM 1585 O O . ASP A 1 202 ? -14.066 2.088 -21.213 1.00 90.00 202 ASP A O 1
ATOM 1589 N N . ASP A 1 203 ? -14.372 3.944 -19.989 1.00 92.06 203 ASP A N 1
ATOM 1590 C CA . ASP A 1 203 ? -13.295 4.764 -20.557 1.00 92.06 203 ASP A CA 1
ATOM 1591 C C . ASP A 1 203 ? -11.912 4.530 -19.917 1.00 92.06 203 ASP A C 1
ATOM 1593 O O . ASP A 1 203 ? -10.895 5.011 -20.426 1.00 92.06 203 ASP A O 1
ATOM 1597 N N . THR A 1 204 ? -11.850 3.751 -18.836 1.00 94.00 204 THR A N 1
ATOM 1598 C CA . THR A 1 204 ? -10.610 3.353 -18.166 1.00 94.00 204 THR A CA 1
ATOM 1599 C C . THR A 1 204 ? -10.066 2.045 -18.773 1.00 94.00 204 THR A C 1
ATOM 1601 O O . THR A 1 204 ? -10.843 1.106 -18.992 1.00 94.00 204 THR A O 1
ATOM 1604 N N . PRO A 1 205 ? -8.742 1.919 -19.023 1.00 96.38 205 PRO A N 1
ATOM 1605 C CA . PRO A 1 205 ? -8.136 0.682 -19.529 1.00 96.38 205 PRO A CA 1
ATOM 1606 C C . PRO A 1 205 ? -8.439 -0.541 -18.653 1.00 96.38 205 PRO A C 1
ATOM 1608 O O . PRO A 1 205 ? -8.478 -0.431 -17.438 1.00 96.38 205 PRO A O 1
ATOM 1611 N N . SER A 1 206 ? -8.598 -1.728 -19.237 1.00 98.00 206 SER A N 1
ATOM 1612 C CA . SER A 1 206 ? -8.822 -2.954 -18.449 1.00 98.00 206 SER A CA 1
ATOM 1613 C C . SER A 1 206 ? -7.516 -3.554 -17.912 1.00 98.00 206 SER A C 1
ATOM 1615 O O . SER A 1 206 ? -6.491 -3.499 -18.597 1.00 98.00 206 SER A O 1
ATOM 1617 N N . LEU A 1 207 ? -7.572 -4.149 -16.715 1.00 98.50 207 LEU A N 1
ATOM 1618 C CA . LEU A 1 207 ? -6.529 -4.975 -16.086 1.00 98.50 207 LEU A CA 1
ATOM 1619 C C . LEU A 1 207 ? -6.707 -6.484 -16.355 1.00 98.50 207 LEU A C 1
ATOM 1621 O O . LEU A 1 207 ? -6.067 -7.312 -15.705 1.00 98.50 207 LEU A O 1
ATOM 1625 N N . ALA A 1 208 ? -7.609 -6.875 -17.263 1.00 98.06 208 ALA A N 1
ATOM 1626 C CA . ALA A 1 208 ? -7.950 -8.280 -17.496 1.00 98.06 208 ALA A CA 1
ATOM 1627 C C . ALA A 1 208 ? -6.736 -9.158 -17.857 1.00 98.06 208 ALA A C 1
ATOM 1629 O O . ALA A 1 208 ? -6.630 -10.283 -17.361 1.00 98.06 208 ALA A O 1
ATOM 1630 N N . ASP A 1 209 ? -5.808 -8.642 -18.667 1.00 97.44 209 ASP A N 1
ATOM 1631 C CA . ASP A 1 209 ? -4.604 -9.372 -19.078 1.00 97.44 209 ASP A CA 1
ATOM 1632 C C . ASP A 1 209 ? -3.657 -9.595 -17.893 1.00 97.44 209 ASP A C 1
ATOM 1634 O O . ASP A 1 209 ? -3.171 -10.705 -17.671 1.00 97.44 209 ASP A O 1
ATOM 1638 N N . GLU A 1 210 ? -3.424 -8.556 -17.089 1.00 98.19 210 GLU A N 1
ATOM 1639 C CA . GLU A 1 210 ? -2.589 -8.625 -15.894 1.00 98.19 210 GLU A CA 1
ATOM 1640 C C . GLU A 1 210 ? -3.188 -9.573 -14.844 1.00 98.19 210 GLU A C 1
ATOM 1642 O O . GLU A 1 210 ? -2.477 -10.398 -14.267 1.00 98.19 210 GLU A O 1
ATOM 1647 N N . ILE A 1 211 ? -4.511 -9.524 -14.653 1.00 98.38 211 ILE A N 1
ATOM 1648 C CA . ILE A 1 211 ? -5.252 -10.457 -13.794 1.00 98.38 211 ILE A CA 1
ATOM 1649 C C . ILE A 1 211 ? -5.080 -11.898 -14.284 1.00 98.38 211 ILE A C 1
ATOM 1651 O O . ILE A 1 211 ? -4.875 -12.799 -13.466 1.00 98.38 211 ILE A O 1
ATOM 1655 N N . GLN A 1 212 ? -5.148 -12.144 -15.596 1.00 97.00 212 GLN A N 1
ATOM 1656 C CA . GLN A 1 212 ? -4.940 -13.484 -16.143 1.00 97.00 212 GLN A CA 1
ATOM 1657 C C . GLN A 1 212 ? -3.505 -13.970 -15.901 1.00 97.00 212 GLN A C 1
ATOM 1659 O O . GLN A 1 212 ? -3.323 -15.099 -15.451 1.00 97.00 212 GLN A O 1
ATOM 1664 N N . MET A 1 213 ? -2.493 -13.123 -16.110 1.00 97.06 213 MET A N 1
ATOM 1665 C CA . MET A 1 213 ? -1.094 -13.476 -15.831 1.00 97.06 213 MET A CA 1
ATOM 1666 C C . MET A 1 213 ? -0.861 -13.815 -14.353 1.00 97.06 213 MET A C 1
ATOM 1668 O O . MET A 1 213 ? -0.152 -14.772 -14.036 1.00 97.06 213 MET A O 1
ATOM 1672 N N . LEU A 1 214 ? -1.479 -13.061 -13.441 1.00 97.88 214 LEU A N 1
ATOM 1673 C CA . LEU A 1 214 ? -1.418 -13.324 -12.003 1.00 97.88 214 LEU A CA 1
ATOM 1674 C C . LEU A 1 214 ? -2.084 -14.657 -11.641 1.00 97.88 214 LEU A C 1
ATOM 1676 O O . LEU A 1 214 ? -1.530 -15.426 -10.854 1.00 97.88 214 LEU A O 1
ATOM 1680 N N . LYS A 1 215 ? -3.234 -14.973 -12.249 1.00 96.88 215 LYS A N 1
ATOM 1681 C CA . LYS A 1 215 ? -3.896 -16.276 -12.078 1.00 96.88 215 LYS A CA 1
ATOM 1682 C C . LYS A 1 215 ? -3.015 -17.429 -12.553 1.00 96.88 215 LYS A C 1
ATOM 1684 O O . LYS A 1 215 ? -2.900 -18.412 -11.829 1.00 96.88 215 LYS A O 1
ATOM 1689 N N . GLU A 1 216 ? -2.368 -17.299 -13.712 1.00 95.94 216 GLU A N 1
ATOM 1690 C CA . GLU A 1 216 ? -1.428 -18.306 -14.233 1.00 95.94 216 GLU A CA 1
ATOM 1691 C C . GLU A 1 216 ? -0.227 -18.519 -13.299 1.00 95.94 216 GLU A C 1
ATOM 1693 O O . GLU A 1 216 ? 0.176 -19.658 -13.052 1.00 95.94 216 GLU A O 1
ATOM 1698 N N . ALA A 1 217 ? 0.331 -17.439 -12.740 1.00 96.50 217 ALA A N 1
ATOM 1699 C CA . ALA A 1 217 ? 1.436 -17.515 -11.781 1.00 96.50 217 ALA A CA 1
ATOM 1700 C C . ALA A 1 217 ? 1.045 -18.233 -10.478 1.00 96.50 217 ALA A C 1
ATOM 1702 O O . ALA A 1 217 ? 1.883 -18.881 -9.851 1.00 96.50 217 ALA A O 1
ATOM 1703 N N . LEU A 1 218 ? -0.225 -18.132 -10.081 1.00 96.12 218 LEU A N 1
ATOM 1704 C CA . LEU A 1 218 ? -0.751 -18.695 -8.840 1.00 96.12 218 LEU A CA 1
ATOM 1705 C C . LEU A 1 218 ? -1.184 -20.166 -8.937 1.00 96.12 218 LEU A C 1
ATOM 1707 O O . LEU A 1 218 ? -1.496 -20.756 -7.903 1.00 96.12 218 LEU A O 1
ATOM 1711 N N . ILE A 1 219 ? -1.183 -20.782 -10.124 1.00 94.06 219 ILE A N 1
ATOM 1712 C CA . ILE A 1 219 ? -1.549 -22.200 -10.279 1.00 94.06 219 ILE A CA 1
ATOM 1713 C C . ILE A 1 219 ? -0.625 -23.084 -9.431 1.00 94.06 219 ILE A C 1
ATOM 1715 O O . ILE A 1 219 ? 0.593 -23.103 -9.626 1.00 94.06 219 ILE A O 1
ATOM 1719 N N . GLY A 1 220 ? -1.215 -23.851 -8.512 1.00 90.44 220 GLY A N 1
ATOM 1720 C CA . GLY A 1 220 ? -0.492 -24.745 -7.605 1.00 90.44 220 GLY A CA 1
ATOM 1721 C C . GLY A 1 220 ? 0.234 -24.033 -6.458 1.00 90.44 220 GLY A C 1
ATOM 1722 O O . GLY A 1 220 ? 0.939 -24.689 -5.681 1.00 90.44 220 GLY A O 1
ATOM 1723 N N . TYR A 1 221 ? 0.079 -22.711 -6.320 1.00 92.94 221 TYR A N 1
ATOM 1724 C CA . TYR A 1 221 ? 0.661 -21.966 -5.212 1.00 92.94 221 TYR A CA 1
ATOM 1725 C C . TYR A 1 221 ? -0.050 -22.295 -3.898 1.00 92.94 221 TYR A C 1
ATOM 1727 O O . TYR A 1 221 ? -1.275 -22.275 -3.799 1.00 92.94 221 TYR A O 1
ATOM 1735 N N . LYS A 1 222 ? 0.742 -22.572 -2.859 1.00 90.69 222 LYS A N 1
ATOM 1736 C CA . LYS A 1 222 ? 0.251 -22.830 -1.503 1.00 90.69 222 LYS A CA 1
ATOM 1737 C C . LYS A 1 222 ? 0.744 -21.717 -0.582 1.00 90.69 222 LYS A C 1
ATOM 1739 O O . LYS A 1 222 ? 1.933 -21.713 -0.248 1.00 90.69 222 LYS A O 1
ATOM 1744 N N . PRO A 1 223 ? -0.133 -20.785 -0.177 1.00 91.19 223 PRO A N 1
ATOM 1745 C CA . PRO A 1 223 ? 0.275 -19.669 0.659 1.00 91.19 223 PRO A CA 1
ATOM 1746 C C . PRO A 1 223 ? 0.792 -20.148 2.019 1.00 91.19 223 PRO A C 1
ATOM 1748 O O . PRO A 1 223 ? 0.255 -21.087 2.612 1.00 91.19 223 PRO A O 1
ATOM 1751 N N . ARG A 1 224 ? 1.858 -19.514 2.513 1.00 91.06 224 ARG A N 1
ATOM 1752 C CA . ARG A 1 224 ? 2.499 -19.848 3.798 1.00 91.06 224 ARG A CA 1
ATOM 1753 C C . ARG A 1 224 ? 2.070 -18.868 4.880 1.00 91.06 224 ARG A C 1
ATOM 1755 O O . ARG A 1 224 ? 1.660 -17.758 4.576 1.00 91.06 224 ARG A O 1
ATOM 1762 N N . VAL A 1 225 ? 2.207 -19.243 6.143 1.00 94.06 225 VAL A N 1
ATOM 1763 C CA . VAL A 1 225 ? 2.006 -18.307 7.259 1.00 94.06 225 VAL A CA 1
ATOM 1764 C C . VAL A 1 225 ? 3.339 -17.826 7.814 1.00 94.06 225 VAL A C 1
ATOM 1766 O O . VAL A 1 225 ? 4.349 -18.518 7.685 1.00 94.06 225 VAL A O 1
ATOM 1769 N N . THR A 1 226 ? 3.328 -16.646 8.420 1.00 93.31 226 THR A N 1
ATOM 1770 C CA . THR A 1 226 ? 4.456 -16.073 9.160 1.00 93.31 226 THR A CA 1
ATOM 1771 C C . THR A 1 226 ? 3.995 -15.670 10.556 1.00 93.31 226 THR A C 1
ATOM 1773 O O . THR A 1 226 ? 2.838 -15.296 10.734 1.00 93.31 226 THR A O 1
ATOM 1776 N N . ASP A 1 227 ? 4.881 -15.768 11.542 1.00 87.56 227 ASP A N 1
ATOM 1777 C CA . ASP A 1 227 ? 4.668 -15.259 12.900 1.00 87.56 227 ASP A CA 1
ATOM 1778 C C . ASP A 1 227 ? 5.251 -13.847 13.100 1.00 87.56 227 ASP A C 1
ATOM 1780 O O . ASP A 1 227 ? 5.091 -13.260 14.170 1.00 87.56 227 ASP A O 1
ATOM 1784 N N . ASP A 1 228 ? 5.856 -13.268 12.053 1.00 95.50 228 ASP A N 1
ATOM 1785 C CA . ASP A 1 228 ? 6.092 -11.828 11.944 1.00 95.50 228 ASP A CA 1
ATOM 1786 C C . ASP A 1 228 ? 4.768 -11.082 12.177 1.00 95.50 228 ASP A C 1
ATOM 1788 O O . ASP A 1 228 ? 3.839 -11.284 11.394 1.00 95.50 228 ASP A O 1
ATOM 1792 N N . PRO A 1 229 ? 4.650 -10.200 13.186 1.00 97.00 229 PRO A N 1
ATOM 1793 C CA . PRO A 1 229 ? 3.378 -9.551 13.504 1.00 97.00 229 PRO A CA 1
ATOM 1794 C C . PRO A 1 229 ? 2.786 -8.761 12.334 1.00 97.00 229 PRO A C 1
ATOM 1796 O O . PRO A 1 229 ? 1.588 -8.846 12.060 1.00 97.00 229 PRO A O 1
ATOM 1799 N N . LEU A 1 230 ? 3.630 -8.033 11.597 1.00 96.88 230 LEU A N 1
ATOM 1800 C CA . LEU A 1 230 ? 3.173 -7.259 10.450 1.00 96.88 230 LEU A CA 1
ATOM 1801 C C . LEU A 1 230 ? 2.731 -8.194 9.329 1.00 96.88 230 LEU A C 1
ATOM 1803 O O . LEU A 1 230 ? 1.635 -8.040 8.801 1.00 96.88 230 LEU A O 1
ATOM 1807 N N . GLY A 1 231 ? 3.574 -9.170 8.988 1.00 96.56 231 GLY A N 1
ATOM 1808 C CA . GLY A 1 231 ? 3.283 -10.136 7.932 1.00 96.56 231 GLY A CA 1
ATOM 1809 C C . GLY A 1 231 ? 2.020 -10.950 8.218 1.00 96.56 231 GLY A C 1
ATOM 1810 O O . GLY A 1 231 ? 1.169 -11.079 7.344 1.00 96.56 231 GLY A O 1
ATOM 1811 N N . TRP A 1 232 ? 1.853 -11.422 9.455 1.00 97.19 232 TRP A N 1
ATOM 1812 C CA . TRP A 1 232 ? 0.665 -12.140 9.919 1.00 97.19 232 TRP A CA 1
ATOM 1813 C C . TRP A 1 232 ? -0.595 -11.287 9.750 1.00 97.19 232 TRP A C 1
ATOM 1815 O O . TRP A 1 232 ? -1.605 -11.746 9.213 1.00 97.19 232 TRP A O 1
ATOM 1825 N N . GLY A 1 233 ? -0.514 -10.017 10.155 1.00 97.00 233 GLY A N 1
ATOM 1826 C CA . GLY A 1 233 ? -1.609 -9.064 10.031 1.00 97.00 233 GLY A CA 1
ATOM 1827 C C . GLY A 1 233 ? -1.992 -8.761 8.585 1.00 97.00 233 GLY A C 1
ATOM 1828 O O . GLY A 1 233 ? -3.175 -8.753 8.252 1.00 97.00 233 GLY A O 1
ATOM 1829 N N . LEU A 1 234 ? -1.007 -8.558 7.707 1.00 96.81 234 LEU A N 1
ATOM 1830 C CA . LEU A 1 234 ? -1.247 -8.315 6.282 1.00 96.81 234 LEU A CA 1
ATOM 1831 C C . LEU A 1 234 ? -1.847 -9.534 5.575 1.00 96.81 234 LEU A C 1
ATOM 1833 O O . LEU A 1 234 ? -2.766 -9.372 4.776 1.00 96.81 234 LEU A O 1
ATOM 1837 N N . GLN A 1 235 ? -1.383 -10.745 5.902 1.00 96.44 235 GLN A N 1
ATOM 1838 C CA . GLN A 1 235 ? -1.970 -11.983 5.381 1.00 96.44 235 GLN A CA 1
ATOM 1839 C C . GLN A 1 235 ? -3.447 -12.086 5.769 1.00 96.44 235 GLN A C 1
ATOM 1841 O O . GLN A 1 235 ? -4.295 -12.288 4.906 1.00 96.44 235 GLN A O 1
ATOM 1846 N N . ALA A 1 236 ? -3.774 -11.866 7.046 1.00 95.44 236 ALA A N 1
ATOM 1847 C CA . ALA A 1 236 ? -5.159 -11.837 7.513 1.00 95.44 236 ALA A CA 1
ATOM 1848 C C . ALA A 1 236 ? -5.993 -10.736 6.832 1.00 95.44 236 ALA A C 1
ATOM 1850 O O . ALA A 1 236 ? -7.154 -10.959 6.487 1.00 95.44 236 ALA A O 1
ATOM 1851 N N . MET A 1 237 ? -5.398 -9.558 6.618 1.00 96.31 237 MET A N 1
ATOM 1852 C CA . MET A 1 237 ? -6.048 -8.422 5.967 1.00 96.31 237 MET A CA 1
ATOM 1853 C C . MET A 1 237 ? -6.422 -8.725 4.512 1.00 96.31 237 MET A C 1
ATOM 1855 O O . MET A 1 237 ? -7.507 -8.344 4.089 1.00 96.31 237 MET A O 1
ATOM 1859 N N . TYR A 1 238 ? -5.565 -9.389 3.734 1.00 96.94 238 TYR A N 1
ATOM 1860 C CA . TYR A 1 238 ? -5.862 -9.703 2.332 1.00 96.94 238 TYR A CA 1
ATOM 1861 C C . TYR A 1 238 ? -6.655 -11.000 2.148 1.00 96.94 238 TYR A C 1
ATOM 1863 O O . TYR A 1 238 ? -7.496 -11.081 1.252 1.00 96.94 238 TYR A O 1
ATOM 1871 N N . ASP A 1 239 ? -6.474 -11.995 3.018 1.00 95.25 239 ASP A N 1
ATOM 1872 C CA . ASP A 1 239 ? -7.170 -13.281 2.911 1.00 95.25 239 ASP A CA 1
ATOM 1873 C C . ASP A 1 239 ? -8.704 -13.145 2.969 1.00 95.25 239 ASP A C 1
ATOM 1875 O O . ASP A 1 239 ? -9.395 -14.013 2.442 1.00 95.25 239 ASP A O 1
ATOM 1879 N N . GLN A 1 240 ? -9.249 -12.052 3.526 1.00 94.94 240 GLN A N 1
ATOM 1880 C CA . GLN A 1 240 ? -10.694 -11.760 3.502 1.00 94.94 240 GLN A CA 1
ATOM 1881 C C . GLN A 1 240 ? -11.286 -11.694 2.079 1.00 94.94 240 GLN A C 1
ATOM 1883 O O . GLN A 1 240 ? -12.496 -11.831 1.898 1.00 94.94 240 GLN A O 1
ATOM 1888 N N . PHE A 1 241 ? -10.450 -11.435 1.068 1.00 96.62 241 PHE A N 1
ATOM 1889 C CA . PHE A 1 241 ? -10.852 -11.358 -0.336 1.00 96.62 241 PHE A CA 1
ATOM 1890 C C . PHE A 1 241 ? -10.719 -12.700 -1.062 1.00 96.62 241 PHE A C 1
ATOM 1892 O O . PHE A 1 241 ? -11.126 -12.803 -2.219 1.00 96.62 241 PHE A O 1
ATOM 1899 N N . ILE A 1 242 ? -10.158 -13.727 -0.420 1.00 95.38 242 ILE A N 1
ATOM 1900 C CA . ILE A 1 242 ? -9.936 -15.036 -1.030 1.00 95.38 242 ILE A CA 1
ATOM 1901 C C . ILE A 1 242 ? -11.023 -16.018 -0.594 1.00 95.38 242 ILE A C 1
ATOM 1903 O O . ILE A 1 242 ? -11.296 -16.199 0.593 1.00 95.38 242 ILE A O 1
ATOM 1907 N N . ASP A 1 243 ? -11.610 -16.713 -1.568 1.00 93.12 243 ASP A N 1
ATOM 1908 C CA . ASP A 1 243 ? -12.577 -17.776 -1.314 1.00 93.12 243 ASP A CA 1
ATOM 1909 C C . ASP A 1 243 ? -11.964 -18.871 -0.428 1.00 93.12 243 ASP A C 1
ATOM 1911 O O . ASP A 1 243 ? -10.864 -19.368 -0.678 1.00 93.12 243 ASP A O 1
ATOM 1915 N N . GLY A 1 244 ? -12.678 -19.241 0.632 1.00 88.62 244 GLY A N 1
ATOM 1916 C CA . GLY A 1 244 ? -12.241 -20.252 1.596 1.00 88.62 244 GLY A CA 1
ATOM 1917 C C . GLY A 1 244 ? -11.137 -19.835 2.580 1.00 88.62 244 GLY A C 1
ATOM 1918 O O . GLY A 1 244 ? -10.861 -20.624 3.479 1.00 88.62 244 GLY A O 1
ATOM 1919 N N . HIS A 1 245 ? -10.551 -18.633 2.469 1.00 85.44 245 HIS A N 1
ATOM 1920 C CA . HIS A 1 245 ? -9.489 -18.111 3.350 1.00 85.44 245 HIS A CA 1
ATOM 1921 C C . HIS A 1 245 ? -8.317 -19.106 3.550 1.00 85.44 245 HIS A C 1
ATOM 1923 O O . HIS A 1 245 ? -8.218 -19.779 4.585 1.00 85.44 245 HIS A O 1
ATOM 1929 N N . PRO A 1 246 ? -7.397 -19.220 2.573 1.00 87.00 246 PRO A N 1
ATOM 1930 C CA . PRO A 1 246 ? -6.556 -20.402 2.340 1.00 87.00 246 PRO A CA 1
ATOM 1931 C C . PRO A 1 246 ? -5.654 -20.807 3.514 1.00 87.00 246 PRO A C 1
ATOM 1933 O O . PRO A 1 246 ? -5.240 -21.963 3.606 1.00 87.00 246 PRO A O 1
ATOM 1936 N N . ARG A 1 247 ? -5.351 -19.877 4.422 1.00 91.81 247 ARG A N 1
ATOM 1937 C CA . ARG A 1 247 ? -4.485 -20.095 5.588 1.00 91.81 247 ARG A CA 1
ATOM 1938 C C . ARG A 1 247 ? -5.099 -19.631 6.908 1.00 91.81 247 ARG A C 1
ATOM 1940 O O . ARG A 1 247 ? -4.387 -19.617 7.909 1.00 91.81 247 ARG A O 1
ATOM 1947 N N . GLN A 1 248 ? -6.403 -19.338 6.964 1.00 91.44 248 GLN A N 1
ATOM 1948 C CA . GLN A 1 248 ? -7.071 -18.850 8.183 1.00 91.44 248 GLN A CA 1
ATOM 1949 C C . GLN A 1 248 ? -6.808 -19.752 9.398 1.00 91.44 248 GLN A C 1
ATOM 1951 O O . GLN A 1 248 ? -6.446 -19.270 10.468 1.00 91.44 248 GLN A O 1
ATOM 1956 N N . ARG A 1 249 ? -6.931 -21.078 9.229 1.00 91.69 249 ARG A N 1
ATOM 1957 C CA . ARG A 1 249 ? -6.661 -22.044 10.311 1.00 91.69 249 ARG A CA 1
ATOM 1958 C C . ARG A 1 249 ? -5.211 -21.976 10.788 1.00 91.69 249 ARG A C 1
ATOM 1960 O O . ARG A 1 249 ? -4.966 -21.984 11.987 1.00 91.69 249 ARG A O 1
ATOM 1967 N N . SER A 1 250 ? -4.260 -21.890 9.862 1.00 93.88 250 SER A N 1
ATOM 1968 C CA . SER A 1 250 ? -2.833 -21.800 10.183 1.00 93.88 250 SER A CA 1
ATOM 1969 C C . SER A 1 250 ? -2.491 -20.481 10.880 1.00 93.88 250 SER A C 1
ATOM 1971 O O . SER A 1 250 ? -1.733 -20.495 11.844 1.00 93.88 250 SER A O 1
ATOM 1973 N N . LEU A 1 251 ? -3.091 -19.362 10.456 1.00 94.75 251 LEU A N 1
ATOM 1974 C CA . LEU A 1 251 ? -2.950 -18.061 11.119 1.00 94.75 251 LEU A CA 1
ATOM 1975 C C . LEU A 1 251 ? -3.496 -18.103 12.553 1.00 94.75 251 LEU A C 1
ATOM 1977 O O . LEU A 1 251 ? -2.827 -17.625 13.469 1.00 94.75 251 LEU A O 1
ATOM 1981 N N . ALA A 1 252 ? -4.658 -18.732 12.764 1.00 93.69 252 ALA A N 1
ATOM 1982 C CA . ALA A 1 252 ? -5.264 -18.897 14.087 1.00 93.69 252 ALA A CA 1
ATOM 1983 C C . ALA A 1 252 ? -4.431 -19.783 15.036 1.00 93.69 252 ALA A C 1
ATOM 1985 O O . ALA A 1 252 ? -4.497 -19.618 16.250 1.00 93.69 252 ALA A O 1
ATOM 1986 N N . LEU A 1 253 ? -3.613 -20.707 14.521 1.00 94.31 253 LEU A N 1
ATOM 1987 C CA . LEU A 1 253 ? -2.726 -21.521 15.364 1.00 94.31 253 LEU A CA 1
ATOM 1988 C C . LEU A 1 253 ? -1.522 -20.737 15.904 1.00 94.31 253 LEU A C 1
ATOM 1990 O O . LEU A 1 253 ? -0.994 -21.093 16.954 1.00 94.31 253 LEU A O 1
ATOM 1994 N N . ILE A 1 254 ? -1.094 -19.682 15.207 1.00 94.81 254 ILE A N 1
ATOM 1995 C CA . ILE A 1 254 ? 0.099 -18.895 15.563 1.00 94.81 254 ILE A CA 1
ATOM 1996 C C . ILE A 1 254 ? -0.229 -17.475 16.050 1.00 94.81 254 ILE A C 1
ATOM 1998 O O . ILE A 1 254 ? 0.683 -16.694 16.319 1.00 94.81 254 ILE A O 1
ATOM 2002 N N . GLN A 1 255 ? -1.516 -17.136 16.202 1.00 94.62 255 GLN A N 1
ATOM 2003 C CA . GLN A 1 255 ? -1.963 -15.786 16.578 1.00 94.62 255 GLN A CA 1
ATOM 2004 C C . GLN A 1 255 ? -1.344 -15.271 17.882 1.00 94.62 255 GLN A C 1
ATOM 2006 O O . GLN A 1 255 ? -1.041 -14.088 17.979 1.00 94.62 255 GLN A O 1
ATOM 2011 N N . SER A 1 256 ? -1.092 -16.139 18.867 1.00 93.81 256 SER A N 1
ATOM 2012 C CA . SER A 1 256 ? -0.497 -15.741 20.150 1.00 93.81 256 SER A CA 1
ATOM 2013 C C . SER A 1 256 ? 0.948 -15.251 20.024 1.00 93.81 256 SER A C 1
ATOM 2015 O O . SER A 1 256 ? 1.376 -14.444 20.845 1.00 93.81 256 SER A O 1
ATOM 2017 N N . SER A 1 257 ? 1.684 -15.706 19.001 1.00 95.19 257 SER A N 1
ATOM 2018 C CA . SER A 1 257 ? 3.033 -15.218 18.688 1.00 95.19 257 SER A CA 1
ATOM 2019 C C . SER A 1 257 ? 2.976 -13.840 18.022 1.00 95.19 257 SER A C 1
ATOM 2021 O O . SER A 1 257 ? 3.691 -12.920 18.421 1.00 95.19 257 SER A O 1
ATOM 2023 N N . ALA A 1 258 ? 2.071 -13.667 17.052 1.00 95.50 258 ALA A N 1
ATOM 2024 C CA . ALA A 1 258 ? 1.909 -12.414 16.315 1.00 95.50 258 ALA A CA 1
ATOM 2025 C C . ALA A 1 258 ? 1.303 -11.285 17.178 1.00 95.50 258 ALA A C 1
ATOM 2027 O O . ALA A 1 258 ? 1.735 -10.137 17.097 1.00 95.50 258 ALA A O 1
ATOM 2028 N N . LEU A 1 259 ? 0.336 -11.606 18.044 1.00 95.38 259 LEU A N 1
ATOM 2029 C CA . LEU A 1 259 ? -0.368 -10.675 18.939 1.00 95.38 259 LEU A CA 1
ATOM 2030 C C . LEU A 1 259 ? 0.238 -10.678 20.351 1.00 95.38 259 LEU A C 1
ATOM 2032 O O . LEU A 1 259 ? -0.466 -10.817 21.354 1.00 95.38 259 LEU A O 1
ATOM 2036 N N . HIS A 1 260 ? 1.560 -10.537 20.437 1.00 95.69 260 HIS A N 1
ATOM 2037 C CA . HIS A 1 260 ? 2.277 -10.536 21.710 1.00 95.69 260 HIS A CA 1
ATOM 2038 C C . HIS A 1 260 ? 2.775 -9.129 22.105 1.00 95.69 260 HIS A C 1
ATOM 2040 O O . HIS A 1 260 ? 3.355 -8.431 21.270 1.00 95.69 260 HIS A O 1
ATOM 2046 N N . PRO A 1 261 ? 2.644 -8.703 23.381 1.00 95.69 261 PRO A N 1
ATOM 2047 C CA . PRO A 1 261 ? 3.099 -7.381 23.829 1.00 95.69 261 PRO A CA 1
ATOM 2048 C C . PRO A 1 261 ? 4.599 -7.096 23.659 1.00 95.69 261 PRO A C 1
ATOM 2050 O O . PRO A 1 261 ? 4.996 -5.936 23.623 1.00 95.69 261 PRO A O 1
ATOM 2053 N N . SER A 1 262 ? 5.450 -8.122 23.533 1.00 94.88 262 SER A N 1
ATOM 2054 C CA . SER A 1 262 ? 6.899 -7.938 23.297 1.00 94.88 262 SER A CA 1
ATOM 2055 C C . SER A 1 262 ? 7.212 -7.152 22.020 1.00 94.88 262 SER A C 1
ATOM 2057 O O . SER A 1 262 ? 8.296 -6.582 21.885 1.00 94.88 262 SER A O 1
ATOM 2059 N N . HIS A 1 263 ? 6.263 -7.112 21.084 1.00 95.00 263 HIS A N 1
ATOM 2060 C CA . HIS A 1 263 ? 6.393 -6.399 19.817 1.00 95.00 263 HIS A CA 1
ATOM 2061 C C . HIS A 1 263 ? 6.202 -4.881 19.945 1.00 95.00 263 HIS A C 1
ATOM 2063 O O . HIS A 1 263 ? 6.424 -4.172 18.970 1.00 95.00 263 HIS A O 1
ATOM 2069 N N . LEU A 1 264 ? 5.886 -4.358 21.139 1.00 91.75 264 LEU A N 1
ATOM 2070 C CA . LEU A 1 264 ? 5.890 -2.911 21.422 1.00 91.75 264 LEU A CA 1
ATOM 2071 C C . LEU A 1 264 ? 7.284 -2.269 21.300 1.00 91.75 264 LEU A C 1
ATOM 2073 O O . LEU A 1 264 ? 7.397 -1.055 21.263 1.00 91.75 264 LEU A O 1
ATOM 2077 N N . SER A 1 265 ? 8.350 -3.064 21.186 1.00 88.88 265 SER A N 1
ATOM 2078 C CA . SER A 1 265 ? 9.684 -2.563 20.822 1.00 88.88 265 SER A CA 1
ATOM 2079 C C . SER A 1 265 ? 9.787 -2.082 19.366 1.00 88.88 265 SER A C 1
ATOM 2081 O O . SER A 1 265 ? 10.702 -1.332 19.037 1.00 88.88 265 SER A O 1
ATOM 2083 N N . LEU A 1 266 ? 8.867 -2.508 18.491 1.00 90.06 266 LEU A N 1
ATOM 2084 C CA . LEU A 1 266 ? 8.739 -2.031 17.113 1.00 90.06 266 LEU A CA 1
ATOM 2085 C C . LEU A 1 266 ? 7.242 -1.932 16.746 1.00 90.06 266 LEU A C 1
ATOM 2087 O O . LEU A 1 266 ? 6.717 -2.789 16.020 1.00 90.06 266 LEU A O 1
ATOM 2091 N N . PRO A 1 267 ? 6.537 -0.918 17.284 1.00 94.12 267 PRO A N 1
ATOM 2092 C CA . PRO A 1 267 ? 5.088 -0.957 17.469 1.00 94.12 267 PRO A CA 1
ATOM 2093 C C . PRO A 1 267 ? 4.269 -1.154 16.194 1.00 94.12 267 PRO A C 1
ATOM 2095 O O . PRO A 1 267 ? 3.329 -1.950 16.196 1.00 94.12 267 PRO A O 1
ATOM 2098 N N . PHE A 1 268 ? 4.638 -0.515 15.075 1.00 95.25 268 PHE A N 1
ATOM 2099 C CA . PHE A 1 268 ? 3.886 -0.640 13.820 1.00 95.25 268 PHE A CA 1
ATOM 2100 C C . PHE A 1 268 ? 3.689 -2.092 13.357 1.00 95.25 268 PHE A C 1
ATOM 2102 O O . PHE A 1 268 ? 2.708 -2.382 12.668 1.00 95.25 268 PHE A O 1
ATOM 2109 N N . ARG A 1 269 ? 4.585 -3.020 13.733 1.00 96.31 269 ARG A N 1
ATOM 2110 C CA . ARG A 1 269 ? 4.419 -4.444 13.409 1.00 96.31 269 ARG A CA 1
ATOM 2111 C C . ARG A 1 269 ? 3.283 -5.067 14.210 1.00 96.31 269 ARG A C 1
ATOM 2113 O O . ARG A 1 269 ? 2.431 -5.734 13.628 1.00 96.31 269 ARG A O 1
ATOM 2120 N N . LEU A 1 270 ? 3.228 -4.803 15.517 1.00 97.31 270 LEU A N 1
ATOM 2121 C CA . LEU A 1 270 ? 2.112 -5.221 16.370 1.00 97.31 270 LEU A CA 1
ATOM 2122 C C . LEU A 1 270 ? 0.796 -4.585 15.908 1.00 97.31 270 LEU A C 1
ATOM 2124 O O . LEU A 1 270 ? -0.243 -5.241 15.897 1.00 97.31 270 LEU A O 1
ATOM 2128 N N . TYR A 1 271 ? 0.841 -3.322 15.483 1.00 97.69 271 TYR A N 1
ATOM 2129 C CA . TYR A 1 271 ? -0.330 -2.618 14.964 1.00 97.69 271 TYR A CA 1
ATOM 2130 C C . TYR A 1 271 ? -0.840 -3.291 13.683 1.00 97.69 271 TYR A C 1
ATOM 2132 O O . TYR A 1 271 ? -2.035 -3.540 13.556 1.00 97.69 271 TYR A O 1
ATOM 2140 N N . GLY A 1 272 ? 0.062 -3.707 12.788 1.00 97.44 272 GLY A N 1
ATOM 2141 C CA . GLY A 1 272 ? -0.275 -4.544 11.634 1.00 97.44 272 GLY A CA 1
ATOM 2142 C C . GLY A 1 272 ? -1.009 -5.832 12.019 1.00 97.44 272 GLY A C 1
ATOM 2143 O O . GLY A 1 272 ? -2.062 -6.123 11.450 1.00 97.44 272 GLY A O 1
ATOM 2144 N N . ALA A 1 273 ? -0.517 -6.561 13.028 1.00 97.44 273 ALA A N 1
ATOM 2145 C CA . ALA A 1 273 ? -1.186 -7.763 13.537 1.00 97.44 273 ALA A CA 1
ATOM 2146 C C . ALA A 1 273 ? -2.610 -7.462 14.030 1.00 97.44 273 ALA A C 1
ATOM 2148 O O . ALA A 1 273 ? -3.559 -8.166 13.679 1.00 97.44 273 ALA A O 1
ATOM 2149 N N . MET A 1 274 ? -2.782 -6.388 14.808 1.00 97.44 274 MET A N 1
ATOM 2150 C CA . MET A 1 274 ? -4.095 -5.977 15.311 1.00 97.44 274 MET A CA 1
ATOM 2151 C C . MET A 1 274 ? -5.055 -5.571 14.185 1.00 97.44 274 MET A C 1
ATOM 2153 O O . MET A 1 274 ? -6.225 -5.945 14.244 1.00 97.44 274 MET A O 1
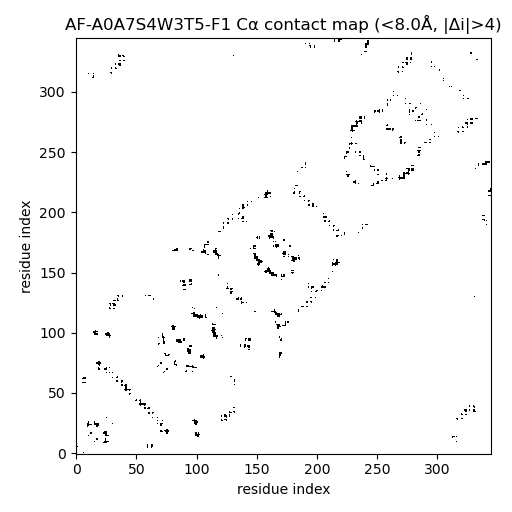ATOM 2157 N N . ILE A 1 275 ? -4.579 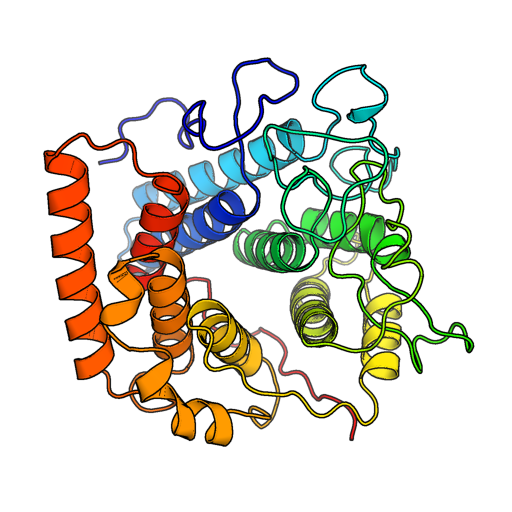-4.875 13.144 1.00 97.12 275 ILE A N 1
ATOM 2158 C CA . ILE A 1 275 ? -5.369 -4.567 11.938 1.00 97.12 275 ILE A CA 1
ATOM 2159 C C . ILE A 1 275 ? -5.897 -5.859 11.311 1.00 97.12 275 ILE A C 1
ATOM 2161 O O . ILE A 1 275 ? -7.106 -5.995 11.124 1.00 97.12 275 ILE A O 1
ATOM 2165 N N . GLY A 1 276 ? -5.017 -6.832 11.052 1.00 96.06 276 GLY A N 1
ATOM 2166 C CA . GLY A 1 276 ? -5.401 -8.118 10.468 1.00 96.06 276 GLY A CA 1
ATOM 2167 C C . GLY A 1 276 ? -6.433 -8.872 11.309 1.00 96.06 276 GLY A C 1
ATOM 2168 O O . GLY A 1 276 ? -7.440 -9.343 10.782 1.00 96.06 276 GLY A O 1
ATOM 2169 N N . ALA A 1 277 ? -6.241 -8.918 12.631 1.00 95.25 277 ALA A N 1
ATOM 2170 C CA . ALA A 1 277 ? -7.194 -9.540 13.550 1.00 95.25 277 ALA A CA 1
ATOM 2171 C C . ALA A 1 277 ? -8.569 -8.845 13.533 1.00 95.25 277 ALA A C 1
ATOM 2173 O O . ALA A 1 277 ? -9.605 -9.511 13.526 1.00 95.25 277 ALA A O 1
ATOM 2174 N N . ARG A 1 278 ? -8.598 -7.505 13.493 1.00 94.56 278 ARG A N 1
ATOM 2175 C CA . ARG A 1 278 ? -9.845 -6.721 13.440 1.00 94.56 278 ARG A CA 1
ATOM 2176 C C . ARG A 1 278 ? -10.586 -6.903 12.124 1.00 94.56 278 ARG A C 1
ATOM 2178 O O . ARG A 1 278 ? -11.809 -7.010 12.141 1.00 94.56 278 ARG A O 1
ATOM 2185 N N . VAL A 1 279 ? -9.851 -6.946 11.016 1.00 94.19 279 VAL A N 1
ATOM 2186 C CA . VAL A 1 279 ? -10.394 -7.174 9.673 1.00 94.19 279 VAL A CA 1
ATOM 2187 C C . VAL A 1 279 ? -10.983 -8.575 9.546 1.00 94.19 279 VAL A C 1
ATOM 2189 O O . VAL A 1 279 ? -12.111 -8.712 9.081 1.00 94.19 279 VAL A O 1
ATOM 2192 N N . ALA A 1 280 ? -10.270 -9.602 10.016 1.00 89.25 280 ALA A N 1
ATOM 2193 C CA . ALA A 1 280 ? -10.769 -10.974 9.994 1.00 89.25 280 ALA A CA 1
ATOM 2194 C C . ALA A 1 280 ? -12.062 -11.133 10.812 1.00 89.25 280 ALA A C 1
ATOM 2196 O O . ALA A 1 280 ? -12.924 -11.932 10.460 1.00 89.25 280 ALA A O 1
ATOM 2197 N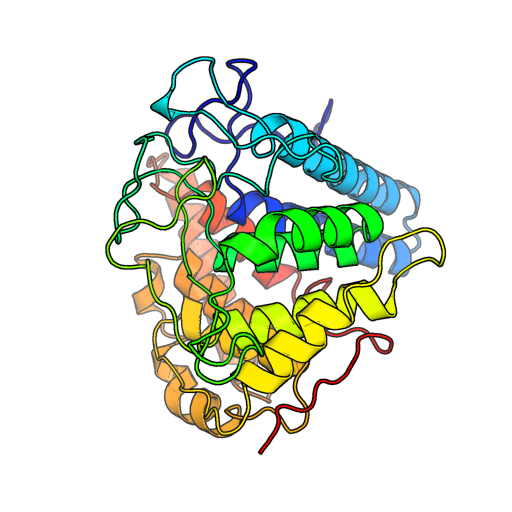 N . GLY A 1 281 ? -12.218 -10.350 11.881 1.00 81.31 281 GLY A N 1
ATOM 2198 C CA . GLY A 1 281 ? -13.402 -10.339 12.729 1.00 81.31 281 GLY A CA 1
ATOM 2199 C C . GLY A 1 281 ? -13.151 -10.954 14.105 1.00 81.31 281 GLY A C 1
ATOM 2200 O O . GLY A 1 281 ? -12.187 -11.685 14.330 1.00 81.31 281 GLY A O 1
ATOM 2201 N N . LYS A 1 282 ? -14.056 -10.636 15.038 1.00 66.19 282 LYS A N 1
ATOM 2202 C CA . LYS A 1 282 ? -13.863 -10.725 16.499 1.00 66.19 282 LYS A CA 1
ATOM 2203 C C . LYS A 1 282 ? -13.503 -12.106 17.065 1.00 66.19 282 LYS A C 1
ATOM 2205 O O . LYS A 1 282 ? -12.962 -12.144 18.162 1.00 66.19 282 LYS A O 1
ATOM 2210 N N . ASP A 1 283 ? -13.782 -13.180 16.328 1.00 66.94 283 ASP A N 1
ATOM 2211 C CA . ASP A 1 283 ? -13.553 -14.572 16.748 1.00 66.94 283 ASP A CA 1
ATOM 2212 C C . ASP A 1 283 ? -12.963 -15.440 15.621 1.00 66.94 283 ASP A C 1
ATOM 2214 O O . ASP A 1 283 ? -12.924 -16.666 15.704 1.00 66.94 283 ASP A O 1
ATOM 2218 N N . VAL A 1 284 ? -12.525 -14.809 14.528 1.00 77.44 284 VAL A N 1
ATOM 2219 C CA . VAL A 1 284 ? -12.079 -15.517 13.319 1.00 77.44 284 VAL A CA 1
ATOM 2220 C C . VAL A 1 284 ? -10.619 -15.939 13.431 1.00 77.44 284 VAL A C 1
ATOM 2222 O O . VAL A 1 284 ? -10.264 -17.032 12.988 1.00 77.44 284 VAL A O 1
ATOM 2225 N N . LEU A 1 285 ? -9.785 -15.091 14.039 1.00 82.88 285 LEU A N 1
ATOM 2226 C CA . LEU A 1 285 ? -8.361 -15.361 14.261 1.00 82.88 285 LEU A CA 1
ATOM 2227 C C . LEU A 1 285 ? -7.936 -15.198 15.719 1.00 82.88 285 LEU A C 1
ATOM 2229 O O . LEU A 1 285 ? -7.114 -15.981 16.189 1.00 82.88 285 LEU A O 1
ATOM 2233 N N . ALA A 1 286 ? -8.475 -14.197 16.420 1.00 82.44 286 ALA A N 1
ATOM 2234 C CA . ALA A 1 286 ? -8.080 -13.856 17.780 1.00 82.44 286 ALA A CA 1
ATOM 2235 C C . ALA A 1 286 ? -9.273 -13.357 18.604 1.00 82.44 286 ALA A C 1
ATOM 2237 O O . ALA A 1 286 ? -10.110 -12.651 18.041 1.00 82.44 286 ALA A O 1
ATOM 2238 N N . PRO A 1 287 ? -9.337 -13.647 19.921 1.00 84.12 287 PRO A N 1
ATOM 2239 C CA . PRO A 1 287 ? -10.388 -13.122 20.783 1.00 84.12 287 PRO A CA 1
ATOM 2240 C C . PRO A 1 287 ? -10.351 -11.595 20.853 1.00 84.12 287 PRO A C 1
ATOM 2242 O O . PRO A 1 287 ? -9.297 -11.000 21.100 1.00 84.12 287 PRO A O 1
ATOM 2245 N N . HIS A 1 288 ? -11.520 -10.965 20.743 1.00 87.19 288 HIS A N 1
ATOM 2246 C CA . HIS A 1 288 ? -11.682 -9.511 20.833 1.00 87.19 288 HIS A CA 1
ATOM 2247 C C . HIS A 1 288 ? -10.964 -8.877 22.038 1.00 87.19 288 HIS A C 1
ATOM 2249 O O . HIS A 1 288 ? -10.277 -7.871 21.888 1.00 87.19 288 HIS A O 1
ATOM 2255 N N . GLU A 1 289 ? -11.072 -9.481 23.224 1.00 91.00 289 GLU A N 1
ATOM 2256 C CA . GLU A 1 289 ? -10.449 -8.977 24.457 1.00 91.00 289 GLU A CA 1
ATOM 2257 C C . GLU A 1 289 ? -8.918 -8.899 24.364 1.00 91.00 289 GLU A C 1
ATOM 2259 O O . GLU A 1 289 ? -8.307 -7.962 24.878 1.00 91.00 289 GLU A O 1
ATOM 2264 N N . THR A 1 290 ? -8.289 -9.842 23.653 1.00 92.56 290 THR A N 1
ATOM 2265 C CA . THR A 1 290 ? -6.832 -9.831 23.456 1.00 92.56 290 THR A CA 1
ATOM 2266 C C . THR A 1 290 ? -6.413 -8.612 22.644 1.00 92.56 290 THR A C 1
ATOM 2268 O O . THR A 1 290 ? -5.465 -7.922 23.021 1.00 92.56 290 THR A O 1
ATOM 2271 N N . VAL A 1 291 ? -7.139 -8.325 21.562 1.00 94.31 291 VAL A N 1
ATOM 2272 C CA . VAL A 1 291 ? -6.853 -7.187 20.685 1.00 94.31 291 VAL A CA 1
ATOM 2273 C C . VAL A 1 291 ? -7.107 -5.864 21.408 1.00 94.31 291 VAL A C 1
ATOM 2275 O O . VAL A 1 291 ? -6.246 -4.991 21.378 1.00 94.31 291 VAL A O 1
ATOM 2278 N N . GLU A 1 292 ? -8.227 -5.721 22.121 1.00 94.50 292 GLU A N 1
ATOM 2279 C CA . GLU A 1 292 ? -8.528 -4.493 22.877 1.00 94.50 292 GLU A CA 1
ATOM 2280 C C . GLU A 1 292 ? -7.484 -4.214 23.965 1.00 94.50 292 GLU A C 1
ATOM 2282 O O . GLU A 1 292 ? -7.014 -3.085 24.103 1.00 94.50 292 GLU A O 1
ATOM 2287 N N . ARG A 1 293 ? -7.034 -5.245 24.695 1.00 96.19 293 ARG A N 1
ATOM 2288 C CA . ARG A 1 293 ? -5.953 -5.092 25.678 1.00 96.19 293 ARG A CA 1
ATOM 2289 C C . ARG A 1 293 ? -4.669 -4.566 25.032 1.00 96.19 293 ARG A C 1
ATOM 2291 O O . ARG A 1 293 ? -4.037 -3.669 25.582 1.00 96.19 293 ARG A O 1
ATOM 2298 N N . LEU A 1 294 ? -4.283 -5.105 23.874 1.00 97.00 294 LEU A N 1
ATOM 2299 C CA . LEU A 1 294 ? -3.094 -4.647 23.148 1.00 97.00 294 LEU A CA 1
ATOM 2300 C C . LEU A 1 294 ? -3.251 -3.207 22.645 1.00 97.00 294 LEU A C 1
ATOM 2302 O O . LEU A 1 294 ? -2.290 -2.443 22.720 1.00 97.00 294 LEU A O 1
ATOM 2306 N N . ILE A 1 295 ? -4.447 -2.807 22.200 1.00 96.06 295 ILE A N 1
ATOM 2307 C CA . ILE A 1 295 ? -4.743 -1.417 21.822 1.00 96.06 295 ILE A CA 1
ATOM 2308 C C . ILE A 1 295 ? -4.553 -0.485 23.023 1.00 96.06 295 ILE A C 1
ATOM 2310 O O . ILE A 1 295 ? -3.882 0.536 22.889 1.00 96.06 295 ILE A O 1
ATOM 2314 N N . HIS A 1 296 ? -5.080 -0.839 24.199 1.00 96.81 296 HIS A N 1
ATOM 2315 C CA . HIS A 1 296 ? -4.895 -0.041 25.415 1.00 96.81 296 HIS A CA 1
ATOM 2316 C C . HIS A 1 296 ? -3.415 0.129 25.777 1.00 96.81 296 HIS A C 1
ATOM 2318 O O . HIS A 1 296 ? -2.964 1.257 25.967 1.00 96.81 296 HIS A O 1
ATOM 2324 N N . MET A 1 297 ? -2.641 -0.961 25.775 1.00 96.75 297 MET A N 1
ATOM 2325 C CA . MET A 1 297 ? -1.193 -0.902 26.018 1.00 96.75 297 MET A CA 1
ATOM 2326 C C . MET A 1 297 ? -0.466 -0.034 24.983 1.00 96.75 297 MET A C 1
ATOM 2328 O O . MET A 1 297 ? 0.449 0.707 25.326 1.00 96.75 297 MET A O 1
ATOM 2332 N N . SER A 1 298 ? -0.886 -0.106 23.718 1.00 96.19 298 SER A N 1
ATOM 2333 C CA . SER A 1 298 ? -0.299 0.676 22.624 1.00 96.19 298 SER A CA 1
ATOM 2334 C C . SER A 1 298 ? -0.584 2.171 22.777 1.00 96.19 298 SER A C 1
ATOM 2336 O O . SER A 1 298 ? 0.302 2.992 22.577 1.00 96.19 298 SER A O 1
ATOM 2338 N N . LEU A 1 299 ? -1.802 2.540 23.186 1.00 95.44 299 LEU A N 1
ATOM 2339 C CA . LEU A 1 299 ? -2.163 3.933 23.466 1.00 95.44 299 LEU A CA 1
ATOM 2340 C C . LEU A 1 299 ? -1.348 4.508 24.629 1.00 95.44 299 LEU A C 1
ATOM 2342 O O . LEU A 1 299 ? -0.892 5.648 24.549 1.00 95.44 299 LEU A O 1
ATOM 2346 N N . GLU A 1 300 ? -1.152 3.729 25.694 1.00 94.25 300 GLU A N 1
ATOM 2347 C CA . GLU A 1 300 ? -0.306 4.122 26.824 1.00 94.25 300 GLU A CA 1
ATOM 2348 C C . GLU A 1 300 ? 1.157 4.287 26.402 1.00 94.25 300 GLU A C 1
ATOM 2350 O O . GLU A 1 300 ? 1.779 5.291 26.752 1.00 94.25 300 GLU A O 1
ATOM 2355 N N . PHE A 1 301 ? 1.681 3.346 25.610 1.00 92.44 301 PHE A N 1
ATOM 2356 C CA . PHE A 1 301 ? 3.037 3.402 25.067 1.00 92.44 301 PHE A CA 1
ATOM 2357 C C . PHE A 1 301 ? 3.257 4.668 24.225 1.00 92.44 301 PHE A C 1
ATOM 2359 O O . PHE A 1 301 ? 4.144 5.461 24.529 1.00 92.44 301 PHE A O 1
ATOM 2366 N N . GLU A 1 302 ? 2.401 4.929 23.232 1.00 90.06 302 GLU A N 1
ATOM 2367 C CA . GLU A 1 302 ? 2.511 6.117 22.371 1.00 90.06 302 GLU A CA 1
ATOM 2368 C C . GLU A 1 302 ? 2.382 7.428 23.159 1.00 90.06 302 GLU A C 1
ATOM 2370 O O . GLU A 1 302 ? 3.081 8.404 22.875 1.00 90.06 302 GLU A O 1
ATOM 2375 N N . ALA A 1 303 ? 1.504 7.468 24.167 1.00 89.50 303 ALA A N 1
ATOM 2376 C CA . ALA A 1 303 ? 1.351 8.638 25.026 1.00 89.50 303 ALA A CA 1
ATOM 2377 C C . ALA A 1 303 ? 2.627 8.921 25.836 1.00 89.50 303 ALA A C 1
ATOM 2379 O O . ALA A 1 303 ? 3.029 10.081 25.963 1.00 89.50 303 ALA A O 1
ATOM 2380 N N . GLN A 1 304 ? 3.281 7.877 26.354 1.00 88.50 304 GLN A N 1
ATOM 2381 C CA . GLN A 1 304 ? 4.547 7.993 27.081 1.00 88.50 304 GLN A CA 1
ATOM 2382 C C . GLN A 1 304 ? 5.685 8.444 26.159 1.00 88.50 304 GLN A C 1
ATOM 2384 O O . GLN A 1 304 ? 6.376 9.411 26.489 1.00 88.50 304 GLN A O 1
ATOM 2389 N N . THR A 1 305 ? 5.828 7.831 24.981 1.00 85.31 305 THR A N 1
ATOM 2390 C CA . THR A 1 305 ? 6.838 8.209 23.978 1.00 85.31 305 THR A CA 1
ATOM 2391 C C . THR A 1 305 ? 6.675 9.667 23.544 1.00 85.31 305 THR A C 1
ATOM 2393 O O . THR A 1 305 ? 7.640 10.437 23.519 1.00 85.31 305 THR A O 1
ATOM 2396 N N . ALA A 1 306 ? 5.437 10.102 23.281 1.00 82.25 306 ALA A N 1
ATOM 2397 C CA . ALA A 1 306 ? 5.146 11.491 22.933 1.00 82.25 306 ALA A CA 1
ATOM 2398 C C . ALA A 1 306 ? 5.497 12.471 24.069 1.00 82.25 306 ALA A C 1
ATOM 2400 O O . ALA A 1 306 ? 6.034 13.552 23.806 1.00 82.25 306 ALA A O 1
ATOM 2401 N N . ALA A 1 307 ? 5.225 12.106 25.326 1.00 82.69 307 ALA A N 1
ATOM 2402 C CA . ALA A 1 307 ? 5.538 12.933 26.492 1.00 82.69 307 ALA A CA 1
ATOM 2403 C C . ALA A 1 307 ? 7.051 13.058 26.744 1.00 82.69 307 ALA A C 1
ATOM 2405 O O . ALA A 1 307 ? 7.521 14.131 27.129 1.00 82.69 307 ALA A O 1
ATOM 2406 N N . ALA A 1 308 ? 7.815 11.995 26.482 1.00 82.50 308 ALA A N 1
ATOM 2407 C CA . ALA A 1 308 ? 9.266 11.970 26.656 1.00 82.50 308 ALA A CA 1
ATOM 2408 C C . ALA A 1 308 ? 10.025 12.840 25.631 1.00 82.50 308 ALA A C 1
ATOM 2410 O O . ALA A 1 308 ? 11.210 13.115 25.818 1.00 82.50 308 ALA A O 1
ATOM 2411 N N . LYS A 1 309 ? 9.353 13.319 24.567 1.00 68.81 309 LYS A N 1
ATOM 2412 C CA . LYS A 1 309 ? 9.963 14.027 23.418 1.00 68.81 309 LYS A CA 1
ATOM 2413 C C . LYS A 1 309 ? 11.124 13.255 22.783 1.00 68.81 309 LYS A C 1
ATOM 2415 O O . LYS A 1 309 ? 12.008 13.856 22.167 1.00 68.81 309 LYS A O 1
ATOM 2420 N N . GLU A 1 310 ? 11.134 11.938 22.935 1.00 65.62 310 GLU A N 1
ATOM 2421 C CA . GLU A 1 310 ? 12.117 11.091 22.283 1.00 65.62 310 GLU A CA 1
ATOM 2422 C C . GLU A 1 310 ? 11.868 11.143 20.774 1.00 65.62 310 GLU A C 1
ATOM 2424 O O . GLU A 1 310 ? 10.728 11.078 20.306 1.00 65.62 310 GLU A O 1
ATOM 2429 N N . ARG A 1 311 ? 12.938 11.332 19.993 1.00 62.44 311 ARG A N 1
ATOM 2430 C CA . ARG A 1 311 ? 12.843 11.153 18.545 1.00 62.44 311 ARG A CA 1
ATOM 2431 C C . ARG A 1 311 ? 12.728 9.665 18.285 1.00 62.44 311 ARG A C 1
ATOM 2433 O O . ARG A 1 311 ? 13.720 8.947 18.367 1.00 62.44 311 ARG A O 1
ATOM 2440 N N . GLU A 1 312 ? 11.518 9.228 17.991 1.00 64.56 312 GLU A N 1
ATOM 2441 C CA . GLU A 1 312 ? 11.260 7.852 17.616 1.00 64.56 312 GLU A CA 1
ATOM 2442 C C . GLU A 1 312 ? 11.470 7.701 16.105 1.00 64.56 312 GLU A C 1
ATOM 2444 O O . GLU A 1 312 ? 10.749 8.286 15.291 1.00 64.56 312 GLU A O 1
ATOM 2449 N N . GLU A 1 313 ? 12.479 6.920 15.716 1.00 66.12 313 GLU A N 1
ATOM 2450 C CA . GLU A 1 313 ? 12.546 6.390 14.355 1.00 66.12 313 GLU A CA 1
ATOM 2451 C C . GLU A 1 313 ? 11.225 5.658 14.090 1.00 66.12 313 GLU A C 1
ATOM 2453 O O . GLU A 1 313 ? 10.849 4.805 14.887 1.00 66.12 313 GLU A O 1
ATOM 2458 N N . HIS A 1 314 ? 10.530 5.978 12.993 1.00 81.19 314 HIS A N 1
ATOM 2459 C CA . HIS A 1 314 ? 9.208 5.424 12.656 1.00 81.19 314 HIS A CA 1
ATOM 2460 C C . HIS A 1 314 ? 7.996 6.043 13.390 1.00 81.19 314 HIS A C 1
ATOM 2462 O O . HIS A 1 314 ? 6.899 5.481 13.320 1.00 81.19 314 HIS A O 1
ATOM 2468 N N . SER A 1 315 ? 8.118 7.225 14.006 1.00 85.06 315 SER A N 1
ATOM 2469 C CA . SER A 1 315 ? 6.996 7.837 14.741 1.00 85.06 315 SER A CA 1
ATOM 2470 C C . SER A 1 315 ? 5.728 8.034 13.890 1.00 85.06 315 SER A C 1
ATOM 2472 O O . SER A 1 315 ? 4.619 7.744 14.349 1.00 85.06 315 SER A O 1
ATOM 2474 N N . SER A 1 316 ? 5.842 8.460 12.622 1.00 90.06 316 SER A N 1
ATOM 2475 C CA . SER A 1 316 ? 4.643 8.650 11.785 1.00 90.06 316 SER A CA 1
ATOM 2476 C C . SER A 1 316 ? 3.986 7.331 11.388 1.00 90.06 316 SER A C 1
ATOM 2478 O O . SER A 1 316 ? 2.758 7.252 11.363 1.00 90.06 316 SER A O 1
ATOM 2480 N N . ILE A 1 317 ? 4.766 6.285 11.086 1.00 93.06 317 ILE A N 1
ATOM 2481 C CA . ILE A 1 317 ? 4.196 4.976 10.732 1.00 93.06 317 ILE A CA 1
ATOM 2482 C C . ILE A 1 317 ? 3.530 4.319 11.938 1.00 93.06 317 ILE A C 1
ATOM 2484 O O . ILE A 1 317 ? 2.431 3.795 11.775 1.00 93.06 317 ILE A O 1
ATOM 2488 N N . ASN A 1 318 ? 4.103 4.432 13.138 1.00 94.06 318 ASN A N 1
ATOM 2489 C CA . ASN A 1 318 ? 3.464 3.973 14.370 1.00 94.06 318 ASN A CA 1
ATOM 2490 C C . ASN A 1 318 ? 2.096 4.644 14.562 1.00 94.06 318 ASN A C 1
ATOM 2492 O O . ASN A 1 318 ? 1.073 3.964 14.660 1.00 94.06 318 ASN A O 1
ATOM 2496 N N . ARG A 1 319 ? 2.044 5.979 14.499 1.00 92.62 319 ARG A N 1
ATOM 2497 C CA . ARG A 1 319 ? 0.802 6.747 14.694 1.00 92.62 319 ARG A CA 1
ATOM 2498 C C . ARG A 1 319 ? -0.266 6.441 13.652 1.00 92.62 319 ARG A C 1
ATOM 2500 O O . ARG A 1 319 ? -1.430 6.272 14.008 1.00 92.62 319 ARG A O 1
ATOM 2507 N N . VAL A 1 320 ? 0.109 6.369 12.374 1.00 95.19 320 VAL A N 1
ATOM 2508 C CA . VAL A 1 320 ? -0.841 6.072 11.290 1.00 95.19 320 VAL A CA 1
ATOM 2509 C C . VAL A 1 320 ? -1.369 4.643 11.406 1.00 95.19 320 VAL A C 1
ATOM 2511 O O . VAL A 1 320 ? -2.572 4.425 11.277 1.00 95.19 320 VAL A O 1
ATOM 2514 N N . MET A 1 321 ? -0.502 3.674 11.702 1.00 96.88 321 MET A N 1
ATOM 2515 C CA . MET A 1 321 ? -0.912 2.281 11.876 1.00 96.88 321 MET A CA 1
ATOM 2516 C C . MET A 1 321 ? -1.812 2.109 13.107 1.00 96.88 321 MET A C 1
ATOM 2518 O O . MET A 1 321 ? -2.837 1.440 13.008 1.00 96.88 321 MET A O 1
ATOM 2522 N N . LEU A 1 322 ? -1.510 2.762 14.237 1.00 96.50 322 LEU A N 1
ATOM 2523 C CA . LEU A 1 322 ? -2.379 2.731 15.418 1.00 96.50 322 LEU A CA 1
ATOM 2524 C C . LEU A 1 322 ? -3.728 3.409 15.155 1.00 96.50 322 LEU A C 1
ATOM 2526 O O . LEU A 1 322 ? -4.769 2.874 15.534 1.00 96.50 322 LEU A O 1
ATOM 2530 N N . ALA A 1 323 ? -3.735 4.555 14.469 1.00 95.94 323 ALA A N 1
ATOM 2531 C CA . ALA A 1 323 ? -4.976 5.196 14.044 1.00 95.94 323 ALA A CA 1
ATOM 2532 C C . ALA A 1 323 ? -5.814 4.246 13.176 1.00 95.94 323 ALA A C 1
ATOM 2534 O O . ALA A 1 323 ? -7.023 4.131 13.380 1.00 95.94 323 ALA A O 1
ATOM 2535 N N . MET A 1 324 ? -5.175 3.504 12.269 1.00 96.81 324 MET A N 1
ATOM 2536 C CA . MET A 1 324 ? -5.864 2.501 11.467 1.00 96.81 324 MET A CA 1
ATOM 2537 C C . MET A 1 324 ? -6.408 1.345 12.322 1.00 96.81 324 MET A C 1
ATOM 2539 O O . MET A 1 324 ? -7.553 0.954 12.114 1.00 96.81 324 MET A O 1
ATOM 2543 N N . CYS A 1 325 ? -5.682 0.844 13.331 1.00 95.69 325 CYS A N 1
ATOM 2544 C CA . CYS A 1 325 ? -6.212 -0.161 14.271 1.00 95.69 325 CYS A CA 1
ATOM 2545 C C . CYS A 1 325 ? -7.547 0.273 14.896 1.00 95.69 325 CYS A C 1
ATOM 2547 O O . CYS A 1 325 ? -8.481 -0.526 14.992 1.00 95.69 325 CYS A O 1
ATOM 2549 N N . LEU A 1 326 ? -7.642 1.543 15.305 1.00 95.88 326 LEU A N 1
ATOM 2550 C CA . LEU A 1 326 ? -8.836 2.120 15.934 1.00 95.88 326 LEU A CA 1
ATOM 2551 C C . LEU A 1 326 ? -10.006 2.290 14.955 1.00 95.88 326 LEU A C 1
ATOM 2553 O O . LEU A 1 326 ? -11.163 2.294 15.372 1.00 95.88 326 LEU A O 1
ATOM 2557 N N . LEU A 1 327 ? -9.705 2.444 13.666 1.00 96.25 327 LEU A N 1
ATOM 2558 C CA . LEU A 1 327 ? -10.688 2.624 12.598 1.00 96.25 327 LEU A CA 1
ATOM 2559 C C . LEU A 1 327 ? -11.109 1.300 11.941 1.00 96.25 327 LEU A C 1
ATOM 2561 O O . LEU A 1 327 ? -12.080 1.284 11.186 1.00 96.25 327 LEU A O 1
ATOM 2565 N N . CYS A 1 328 ? -10.406 0.196 12.207 1.00 94.25 328 CYS A N 1
ATOM 2566 C CA . CYS A 1 328 ? -10.701 -1.102 11.604 1.00 94.25 328 CYS A CA 1
ATOM 2567 C C . CYS A 1 328 ? -12.090 -1.653 12.006 1.00 94.25 328 CYS A C 1
ATOM 2569 O O . CYS A 1 328 ? -12.487 -1.528 13.168 1.00 94.25 328 CYS A O 1
ATOM 2571 N N . PRO A 1 329 ? -12.804 -2.338 11.086 1.00 93.88 329 PRO A N 1
ATOM 2572 C CA . PRO A 1 329 ? -12.342 -2.703 9.743 1.00 93.88 329 PRO A CA 1
ATOM 2573 C C . PRO A 1 329 ? -12.370 -1.538 8.739 1.00 93.88 329 PRO A C 1
ATOM 2575 O O . PRO A 1 329 ? -11.560 -1.547 7.820 1.00 93.88 329 PRO A O 1
ATOM 2578 N N . GLY A 1 330 ? -13.215 -0.518 8.935 1.00 95.31 330 GLY A N 1
ATOM 2579 C CA . GLY A 1 330 ? -13.254 0.699 8.109 1.00 95.31 330 GLY A CA 1
ATOM 2580 C C . GLY A 1 330 ? -13.146 0.431 6.601 1.00 95.31 330 GLY A C 1
ATOM 2581 O O . GLY A 1 330 ? -13.684 -0.551 6.088 1.00 95.31 330 GLY A O 1
ATOM 2582 N N . ALA A 1 331 ? -12.369 1.262 5.907 1.00 97.06 331 ALA A N 1
ATOM 2583 C CA . ALA A 1 331 ? -12.081 1.122 4.481 1.00 97.06 331 ALA A CA 1
ATOM 2584 C C . ALA A 1 331 ? -11.199 -0.099 4.133 1.00 97.06 331 ALA A C 1
ATOM 2586 O O . ALA A 1 331 ? -11.111 -0.477 2.963 1.00 97.06 331 ALA A O 1
ATOM 2587 N N . LEU A 1 332 ? -10.548 -0.730 5.119 1.00 97.25 332 LEU A N 1
ATOM 2588 C CA . LEU A 1 332 ? -9.784 -1.968 4.920 1.00 97.25 332 LEU A CA 1
ATOM 2589 C C . LEU A 1 332 ? -10.683 -3.202 4.830 1.00 97.25 332 LEU A C 1
ATOM 2591 O O . LEU A 1 332 ? -10.276 -4.208 4.253 1.00 97.25 332 LEU A O 1
ATOM 2595 N N . GLY A 1 333 ? -11.891 -3.143 5.390 1.00 96.19 333 GLY A N 1
ATOM 2596 C CA . GLY A 1 333 ? -12.856 -4.229 5.310 1.00 96.19 333 GLY A CA 1
ATOM 2597 C C . GLY A 1 333 ? -13.329 -4.479 3.879 1.00 96.19 333 GLY A C 1
ATOM 2598 O O . GLY A 1 333 ? -13.472 -3.557 3.069 1.00 96.19 333 GLY A O 1
ATOM 2599 N N . ARG A 1 334 ? -13.611 -5.742 3.569 1.00 95.62 334 ARG A N 1
ATOM 2600 C CA . ARG A 1 334 ? -14.263 -6.145 2.328 1.00 95.62 334 ARG A CA 1
ATOM 2601 C C . ARG A 1 334 ? -15.674 -5.568 2.283 1.00 95.62 334 ARG A C 1
ATOM 2603 O O . ARG A 1 334 ? -16.492 -5.800 3.173 1.00 95.62 334 ARG A O 1
ATOM 2610 N N . ARG A 1 335 ? -15.975 -4.845 1.212 1.00 94.31 335 ARG A N 1
ATOM 2611 C CA . ARG A 1 335 ? -17.303 -4.326 0.890 1.00 94.31 335 ARG A CA 1
ATOM 2612 C C . ARG A 1 335 ? -18.125 -5.411 0.175 1.00 94.31 335 ARG A C 1
ATOM 2614 O O . ARG A 1 335 ? -17.547 -6.268 -0.493 1.00 94.31 335 ARG A O 1
ATOM 2621 N N . PRO A 1 336 ? -19.469 -5.377 0.238 1.00 92.69 336 PRO A N 1
ATOM 2622 C CA . PRO A 1 336 ? -20.316 -6.366 -0.439 1.00 92.69 336 PRO A CA 1
ATOM 2623 C C . PRO A 1 336 ? -20.042 -6.514 -1.943 1.00 92.69 336 PRO A C 1
ATOM 2625 O O . PRO A 1 336 ? -20.122 -7.623 -2.465 1.00 92.69 336 PRO A O 1
ATOM 2628 N N . ASN A 1 337 ? -19.679 -5.412 -2.605 1.00 91.88 337 ASN A N 1
ATOM 2629 C CA . ASN A 1 337 ? -19.395 -5.369 -4.040 1.00 91.88 337 ASN A CA 1
ATOM 2630 C C . ASN A 1 337 ? -17.932 -5.686 -4.385 1.00 91.88 337 ASN A C 1
ATOM 2632 O O . ASN A 1 337 ? -17.598 -5.736 -5.565 1.00 91.88 337 ASN A O 1
ATOM 2636 N N . ASP A 1 338 ? -17.056 -5.884 -3.394 1.00 96.69 338 ASP A N 1
ATOM 2637 C CA . ASP A 1 338 ? -15.695 -6.324 -3.687 1.00 96.69 338 ASP A CA 1
ATOM 2638 C C . ASP A 1 338 ? -15.707 -7.784 -4.162 1.00 96.69 338 ASP A C 1
ATOM 2640 O O . ASP A 1 338 ? -16.431 -8.619 -3.594 1.00 96.69 338 ASP A O 1
ATOM 2644 N N . PRO A 1 339 ? -14.878 -8.127 -5.160 1.00 96.81 339 PRO A N 1
ATOM 2645 C CA . PRO A 1 339 ? -14.806 -9.479 -5.680 1.00 96.81 339 PRO A CA 1
ATOM 2646 C C . PRO A 1 339 ? -14.292 -10.461 -4.621 1.00 96.81 339 PRO A C 1
ATOM 2648 O O . PRO A 1 339 ? -13.434 -10.138 -3.800 1.00 96.81 339 PRO A O 1
ATOM 2651 N N . ILE A 1 340 ? -14.800 -11.692 -4.689 1.00 96.69 340 ILE A N 1
ATOM 2652 C CA . ILE A 1 340 ? -14.215 -12.850 -4.011 1.00 96.69 340 ILE A CA 1
ATOM 2653 C C . ILE A 1 340 ? -13.355 -13.603 -5.019 1.00 96.69 340 ILE A C 1
ATOM 2655 O O . ILE A 1 340 ? -13.829 -14.024 -6.078 1.00 96.69 340 ILE A O 1
ATOM 2659 N N . ILE A 1 341 ? -12.081 -13.763 -4.686 1.00 95.75 341 ILE A N 1
ATOM 2660 C CA . ILE A 1 341 ? -11.059 -14.297 -5.575 1.00 95.75 341 ILE A CA 1
ATOM 2661 C C . ILE A 1 341 ? -10.863 -15.782 -5.306 1.00 95.75 341 ILE A C 1
ATOM 2663 O O . ILE A 1 341 ? -10.632 -16.204 -4.177 1.00 95.75 341 ILE A O 1
ATOM 2667 N N . LYS A 1 342 ? -10.894 -16.583 -6.369 1.00 92.00 342 LYS A N 1
ATOM 2668 C CA . LYS A 1 342 ? -10.503 -17.993 -6.322 1.00 92.00 342 LYS A CA 1
ATOM 2669 C C . LYS A 1 342 ? -9.071 -18.123 -6.815 1.00 92.00 342 LYS A C 1
ATOM 2671 O O . LYS A 1 342 ? -8.777 -17.751 -7.950 1.00 92.00 342 LYS A O 1
ATOM 2676 N N . ILE A 1 343 ? -8.198 -18.654 -5.968 1.00 85.00 343 ILE A N 1
ATOM 2677 C CA . ILE A 1 343 ? -6.831 -19.009 -6.352 1.00 85.00 343 ILE A CA 1
ATOM 2678 C C . ILE A 1 343 ? -6.883 -20.402 -6.995 1.00 85.00 343 ILE A C 1
ATOM 2680 O O . ILE A 1 343 ? -7.523 -21.306 -6.457 1.00 85.00 343 ILE A O 1
ATOM 2684 N N . GLY A 1 344 ? -6.286 -20.557 -8.180 1.00 71.38 344 GLY A N 1
ATOM 2685 C CA . GLY A 1 344 ? -6.310 -21.815 -8.932 1.00 71.38 344 GLY A CA 1
ATOM 2686 C C . GLY A 1 344 ? -5.598 -22.955 -8.196 1.00 71.38 344 GLY A C 1
ATOM 2687 O O . GLY A 1 344 ? -4.469 -22.781 -7.741 1.00 71.38 344 GLY A O 1
ATOM 2688 N N . SER A 1 345 ? -6.267 -24.110 -8.091 1.00 58.31 345 SER A N 1
ATOM 2689 C CA . SER A 1 345 ? -5.712 -25.353 -7.525 1.00 58.31 345 SER A CA 1
ATOM 2690 C C . SER A 1 345 ? -4.611 -25.959 -8.383 1.00 58.31 345 SER A C 1
ATOM 2692 O O . SER A 1 345 ? -4.856 -26.073 -9.608 1.00 58.31 345 SER A O 1
#

Mean predicted aligned error: 4.08 Å

Sequence (345 aa):
KVESVDFPLPMPSDEAGLCADNHQRRYLWTDAFGVLAFTSIAERYEQEGKINEAEKYRQASATLVDTVHKCLGSPRSRKDVDAMKEDSASPTGYVGLRIGKVSSKKVTDYGMSYDGQYWHYVDKWLLALARAERVDDGIRIAKSCFPYFFDKGDSGTGRGGGIRWKLSIDATAPPPLQRAHVSDDTIDALIVFSILESQRKDDTPSLADEIQMLKEALIGYKPRVTDDPLGWGLQAMYDQFIDGHPRQRSLALIQSSALHPSHLSLPFRLYGAMIGARVAGKDVLAPHETVERLIHMSLEFEAQTAAAKEREEHSSINRVMLAMCLLCPGALGRRPNDPIIKIGS